Protein AF-0000000086880749 (afdb_homodimer)

Organism: NCBI:txid248903

Foldseek 3Di:
DLQQAFWFKEKDFLPDDDDPVLQVLSVVSNVVSDVPFDKDWDKDDEPQRMMITGIGTPVQDDPVVVVQVCVWCRVCRVPVVPQDPQQWTATPVGHIHRYHHHSVNRD/DLQQAQWFKEKDFLPDDDDPVLQVLSVVSNVVRPVPFDKDWDKDDEPQRMMITGIGTPVQDDPVVVVQVCVWCRVCRVPVVPQDPQQWTATPVGHIHRYHHHSVNRD

Solvent-accessible surface area (backbone atoms only — not comparable to full-atom values): 11610 Å² total; per-residue (Å²): 127,87,68,61,66,42,28,39,36,33,34,39,48,62,92,50,48,40,33,39,70,53,52,49,45,49,41,47,54,51,31,72,69,35,66,81,50,32,32,35,68,39,73,49,77,42,95,66,55,22,25,35,41,40,34,29,38,39,94,59,67,44,72,68,46,51,50,36,49,48,66,53,48,46,61,36,54,68,32,71,87,64,55,49,95,81,19,64,46,68,30,89,89,66,43,29,31,38,42,27,85,33,73,88,65,66,117,126,80,82,55,66,42,28,38,36,33,35,38,46,61,93,50,51,39,34,37,70,53,51,51,45,49,42,48,55,51,30,71,68,35,65,81,49,35,32,34,68,38,74,48,77,43,95,67,53,22,24,35,41,40,36,28,38,38,93,59,68,44,72,68,44,52,51,37,48,48,66,54,47,48,59,36,54,67,32,69,86,65,57,50,96,82,18,63,44,69,29,90,88,63,42,34,31,37,42,27,82,32,75,90,64,66,115

Structure (mmCIF, N/CA/C/O backbone):
data_AF-0000000086880749-model_v1
#
loop_
_entity.id
_entity.type
_entity.pdbx_description
1 polymer 'Uncharacterized protein'
#
loop_
_atom_site.group_PDB
_atom_site.id
_atom_site.type_symbol
_atom_site.label_atom_id
_atom_site.label_alt_id
_atom_site.label_comp_id
_atom_site.label_asym_id
_atom_site.label_entity_id
_atom_site.label_seq_id
_atom_site.pdbx_PDB_ins_code
_atom_site.Cartn_x
_atom_site.Cartn_y
_atom_site.Cartn_z
_atom_site.occupancy
_atom_site.B_iso_or_equiv
_atom_site.auth_seq_id
_atom_site.auth_comp_id
_atom_site.auth_asym_id
_atom_site.auth_atom_id
_atom_site.pdbx_PDB_model_num
ATOM 1 N N . MET A 1 1 ? -19.078 13.211 16.094 1 37.44 1 MET A N 1
ATOM 2 C CA . MET A 1 1 ? -19.031 12.469 14.844 1 37.44 1 MET A CA 1
ATOM 3 C C . MET A 1 1 ? -17.656 11.812 14.648 1 37.44 1 MET A C 1
ATOM 5 O O . MET A 1 1 ? -16.656 12.508 14.516 1 37.44 1 MET A O 1
ATOM 9 N N . ASN A 1 2 ? -17.328 10.867 15.352 1 44.84 2 ASN A N 1
ATOM 10 C CA . ASN A 1 2 ? -16.016 10.25 15.555 1 44.84 2 ASN A CA 1
ATOM 11 C C . ASN A 1 2 ? -15.344 9.93 14.219 1 44.84 2 ASN A C 1
ATOM 13 O O . ASN A 1 2 ? -15.836 9.094 13.453 1 44.84 2 ASN A O 1
ATOM 17 N N . LYS A 1 3 ? -14.906 10.93 13.43 1 64.38 3 LYS A N 1
ATOM 18 C CA . LYS A 1 3 ? -14.672 10.805 11.992 1 64.38 3 LYS A CA 1
ATOM 19 C C . LYS A 1 3 ? -13.531 9.828 11.703 1 64.38 3 LYS A C 1
ATOM 21 O O . LYS A 1 3 ? -12.375 10.109 12.016 1 64.38 3 LYS A O 1
ATOM 26 N N . GLN A 1 4 ? -13.727 8.508 11.633 1 84.88 4 GLN A N 1
ATOM 27 C CA . GLN A 1 4 ? -12.789 7.484 11.18 1 84.88 4 GLN A CA 1
ATOM 28 C C . GLN A 1 4 ? -11.844 8.031 10.117 1 84.88 4 GLN A C 1
ATOM 30 O O . GLN A 1 4 ? -12.258 8.805 9.25 1 84.88 4 GLN A O 1
ATOM 35 N N . LYS A 1 5 ? -10.672 7.785 10.422 1 94.31 5 LYS A N 1
ATOM 36 C CA . LYS A 1 5 ? -9.664 8.234 9.461 1 94.31 5 LYS A CA 1
ATOM 37 C C . LYS A 1 5 ? -9.891 7.613 8.086 1 94.31 5 LYS A C 1
ATOM 39 O O . LYS A 1 5 ? -10.125 6.406 7.977 1 94.31 5 LYS A O 1
ATOM 44 N N . ALA A 1 6 ? -9.844 8.484 7.141 1 96.81 6 ALA A N 1
ATOM 45 C CA . ALA A 1 6 ? -10.094 8.055 5.766 1 96.81 6 ALA A CA 1
ATOM 46 C C . ALA A 1 6 ? -8.828 7.504 5.121 1 96.81 6 ALA A C 1
ATOM 48 O O . ALA A 1 6 ? -8.898 6.695 4.191 1 96.81 6 ALA A O 1
ATOM 49 N N . ALA A 1 7 ? -7.68 8.008 5.582 1 97.75 7 ALA A N 1
ATOM 50 C CA . ALA A 1 7 ? -6.371 7.574 5.09 1 97.75 7 ALA A CA 1
ATOM 51 C C . ALA A 1 7 ? -5.301 7.727 6.168 1 97.75 7 ALA A C 1
ATOM 53 O O . ALA A 1 7 ? -5.426 8.57 7.059 1 97.75 7 ALA A O 1
ATOM 54 N N . VAL A 1 8 ? -4.34 6.855 6.152 1 98.06 8 VAL A N 1
ATOM 55 C CA . VAL A 1 8 ? -3.168 6.879 7.023 1 98.06 8 VAL A CA 1
ATOM 56 C C . VAL A 1 8 ? -1.896 6.816 6.18 1 98.06 8 VAL A C 1
ATOM 58 O O . VAL A 1 8 ? -1.65 5.824 5.488 1 98.06 8 VAL A O 1
ATOM 61 N N . LEU A 1 9 ? -1.113 7.883 6.227 1 98.19 9 LEU A N 1
ATOM 62 C CA . LEU A 1 9 ? -0.01 8.047 5.285 1 98.19 9 LEU A CA 1
ATOM 63 C C . LEU A 1 9 ? 1.254 8.508 6.004 1 98.19 9 LEU A C 1
ATOM 65 O O . LEU A 1 9 ? 1.188 8.977 7.145 1 98.19 9 LEU A O 1
ATOM 69 N N . CYS A 1 10 ? 2.369 8.367 5.348 1 98.06 10 CYS A N 1
ATOM 70 C CA . CYS A 1 10 ? 3.658 8.891 5.777 1 98.06 10 CYS A CA 1
ATOM 71 C C . CYS A 1 10 ? 4.445 9.445 4.594 1 98.06 10 CYS A C 1
ATOM 73 O O . CYS A 1 10 ? 4.496 8.828 3.531 1 98.06 10 CYS A O 1
ATOM 75 N N . ILE A 1 11 ? 4.98 10.594 4.812 1 96 11 ILE A N 1
ATOM 76 C CA . ILE A 1 11 ? 5.801 11.227 3.785 1 96 11 ILE A CA 1
ATOM 77 C C . ILE A 1 11 ? 7.223 10.672 3.844 1 96 11 ILE A C 1
ATOM 79 O O . ILE A 1 11 ? 7.789 10.516 4.926 1 96 11 ILE A O 1
ATOM 83 N N . VAL A 1 12 ? 7.723 10.352 2.719 1 95.06 12 VAL A N 1
ATOM 84 C CA . VAL A 1 12 ? 9.125 9.961 2.574 1 95.06 12 VAL A CA 1
ATOM 85 C C . VAL A 1 12 ? 9.719 10.625 1.331 1 95.06 12 VAL A C 1
ATOM 87 O O . VAL A 1 12 ? 8.992 11.211 0.527 1 95.06 12 VAL A O 1
ATOM 90 N N . GLU A 1 13 ? 10.992 10.555 1.193 1 91.88 13 GLU A N 1
ATOM 91 C CA . GLU A 1 13 ? 11.633 11.016 -0.031 1 91.88 13 GLU A 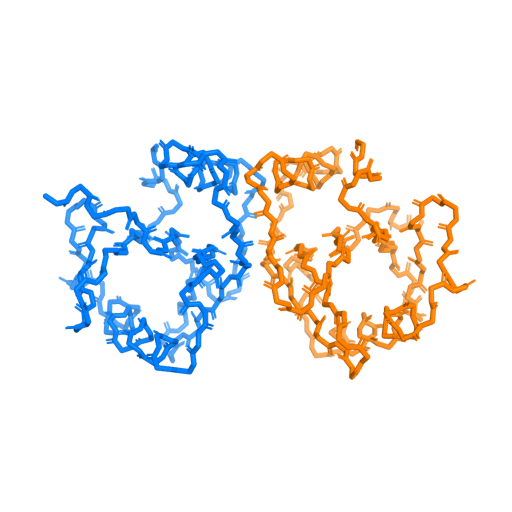CA 1
ATOM 92 C C . GLU A 1 13 ? 11.32 10.094 -1.204 1 91.88 13 GLU A C 1
ATOM 94 O O . GLU A 1 13 ? 11.094 8.898 -1.015 1 91.88 13 GLU A O 1
ATOM 99 N N . VAL A 1 14 ? 11.273 10.508 -2.416 1 86.56 14 VAL A N 1
ATOM 100 C CA . VAL A 1 14 ? 10.82 9.812 -3.613 1 86.56 14 VAL A CA 1
ATOM 101 C C . VAL A 1 14 ? 11.641 8.539 -3.816 1 86.56 14 VAL A C 1
ATOM 103 O O . VAL A 1 14 ? 11.133 7.535 -4.316 1 86.56 14 VAL A O 1
ATOM 106 N N . ASP A 1 15 ? 12.883 8.547 -3.414 1 89 15 ASP A N 1
ATOM 107 C CA . ASP A 1 15 ? 13.727 7.379 -3.635 1 89 15 ASP A CA 1
ATOM 108 C C . ASP A 1 15 ? 13.734 6.469 -2.41 1 89 15 ASP A C 1
ATOM 110 O O . ASP A 1 15 ? 14.469 5.48 -2.369 1 89 15 ASP A O 1
ATOM 114 N N . GLU A 1 16 ? 12.781 6.785 -1.521 1 93.12 16 GLU A N 1
ATOM 115 C CA . GLU A 1 16 ? 12.742 5.992 -0.294 1 93.12 16 GLU A CA 1
ATOM 116 C C . GLU A 1 16 ? 11.43 5.223 -0.169 1 93.12 16 GLU A C 1
ATOM 118 O O . GLU A 1 16 ? 10.438 5.574 -0.804 1 93.12 16 GLU A O 1
ATOM 123 N N . GLY A 1 17 ? 11.516 4.102 0.494 1 96.06 17 GLY A N 1
ATOM 124 C CA . GLY A 1 17 ? 10.352 3.346 0.95 1 96.06 17 GLY A CA 1
ATOM 125 C C . GLY A 1 17 ? 10.188 3.367 2.457 1 96.06 17 GLY A C 1
ATOM 126 O O . GLY A 1 17 ? 10.711 4.254 3.135 1 96.06 17 GLY A O 1
ATOM 127 N N . LEU A 1 18 ? 9.359 2.527 2.887 1 97.88 18 LEU A N 1
ATOM 128 C CA . LEU A 1 18 ? 9.133 2.357 4.32 1 97.88 18 LEU A CA 1
ATOM 129 C C . LEU A 1 18 ? 9.617 0.988 4.785 1 97.88 18 LEU A C 1
ATOM 131 O O . LEU A 1 18 ? 9.477 -0.003 4.062 1 97.88 18 LEU A O 1
ATOM 135 N N . LEU A 1 19 ? 10.141 0.973 5.965 1 97.44 19 LEU A N 1
ATOM 136 C CA . LEU A 1 19 ? 10.516 -0.292 6.586 1 97.44 19 LEU A CA 1
ATOM 137 C C . LEU A 1 19 ? 9.281 -1.047 7.07 1 97.44 19 LEU A C 1
ATOM 139 O O . LEU A 1 19 ? 8.242 -0.44 7.336 1 97.44 19 LEU A O 1
ATOM 143 N N . PRO A 1 20 ? 9.406 -2.381 7.195 1 97.12 20 PRO A N 1
ATOM 144 C CA . PRO A 1 20 ? 8.281 -3.15 7.738 1 97.12 20 PRO A CA 1
ATOM 145 C C . PRO A 1 20 ? 7.758 -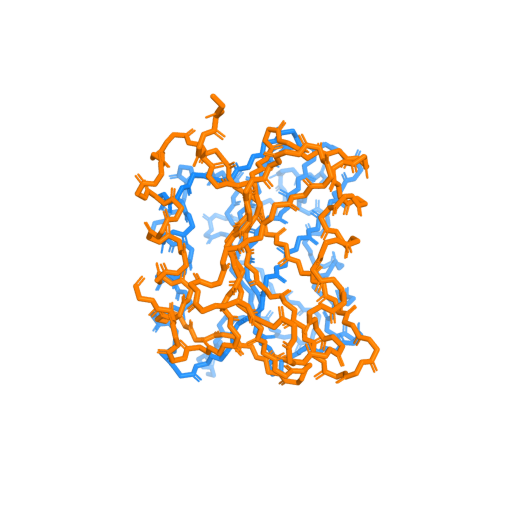2.582 9.055 1 97.12 20 PRO A C 1
ATOM 147 O O . PRO A 1 20 ? 6.543 -2.482 9.25 1 97.12 20 PRO A O 1
ATOM 150 N N . SER A 1 21 ? 8.688 -2.135 9.906 1 96.81 21 SER A N 1
ATOM 151 C CA . SER A 1 21 ? 8.266 -1.599 11.195 1 96.81 21 SER A CA 1
ATOM 152 C C . SER A 1 21 ? 7.402 -0.356 11.023 1 96.81 21 SER A C 1
ATOM 154 O O . SER A 1 21 ? 6.473 -0.128 11.797 1 96.81 21 SER A O 1
ATOM 156 N N . HIS A 1 22 ? 7.699 0.449 10.008 1 97.69 22 HIS A N 1
ATOM 157 C CA . HIS A 1 22 ? 6.902 1.638 9.734 1 97.69 22 HIS A CA 1
ATOM 158 C C . HIS A 1 22 ? 5.523 1.264 9.195 1 97.69 22 HIS A C 1
ATOM 160 O O . HIS A 1 22 ? 4.516 1.835 9.609 1 97.69 22 HIS A O 1
ATOM 166 N N . TRP A 1 23 ? 5.465 0.311 8.312 1 98 23 TRP A N 1
ATOM 167 C CA . TRP A 1 23 ? 4.199 -0.17 7.773 1 98 23 TRP A CA 1
ATOM 168 C C . TRP A 1 23 ? 3.311 -0.727 8.883 1 98 23 TRP A C 1
ATOM 170 O O . TRP A 1 23 ? 2.102 -0.483 8.898 1 98 23 TRP A O 1
ATOM 180 N N . PHE A 1 24 ? 3.898 -1.459 9.797 1 97.81 24 PHE A N 1
ATOM 181 C CA . PHE A 1 24 ? 3.15 -1.998 10.93 1 97.81 24 PHE A CA 1
ATOM 182 C C . PHE A 1 24 ? 2.514 -0.877 11.742 1 97.81 24 PHE A C 1
ATOM 184 O O . PHE A 1 24 ? 1.345 -0.966 12.125 1 97.81 24 PHE A O 1
ATOM 191 N N . LYS A 1 25 ? 3.27 0.139 11.992 1 97.25 25 LYS A N 1
ATOM 192 C CA . LYS A 1 25 ? 2.762 1.257 12.789 1 97.25 25 LYS A CA 1
ATOM 193 C C . LYS A 1 25 ? 1.594 1.941 12.078 1 97.25 25 LYS A C 1
ATOM 195 O O . LYS A 1 25 ? 0.593 2.283 12.719 1 97.25 25 LYS A O 1
ATOM 200 N N . LEU A 1 26 ? 1.719 2.18 10.734 1 97.56 26 LEU A N 1
ATOM 201 C CA . LEU A 1 26 ? 0.626 2.783 9.977 1 97.56 26 LEU A CA 1
ATOM 202 C C . LEU A 1 26 ? -0.627 1.918 10.047 1 97.56 26 LEU A C 1
ATOM 204 O O . LEU A 1 26 ? -1.724 2.426 10.289 1 97.56 26 LEU A O 1
ATOM 208 N N . MET A 1 27 ? -0.38 0.604 9.867 1 97.44 27 MET A N 1
ATOM 209 C CA . MET A 1 27 ? -1.537 -0.285 9.844 1 97.44 27 MET A CA 1
ATOM 210 C C . MET A 1 27 ? -2.16 -0.403 11.227 1 97.44 27 MET A C 1
ATOM 212 O O . MET A 1 27 ? -3.375 -0.564 11.359 1 97.44 27 MET A O 1
ATOM 216 N N . LYS A 1 28 ? -1.369 -0.31 12.273 1 97.19 28 LYS A N 1
ATOM 217 C CA . LYS A 1 28 ? -1.891 -0.324 13.633 1 97.19 28 LYS A CA 1
ATOM 218 C C . LYS A 1 28 ? -2.834 0.851 13.875 1 97.19 28 LYS A C 1
ATOM 220 O O . LYS A 1 28 ? -3.844 0.711 14.57 1 97.19 28 LYS A O 1
ATOM 225 N N . ILE A 1 29 ? -2.521 1.979 13.375 1 95.56 29 ILE A N 1
ATOM 226 C CA . ILE A 1 29 ? -3.393 3.146 13.469 1 95.56 29 ILE A CA 1
ATOM 227 C C . ILE A 1 29 ? -4.723 2.854 12.781 1 95.56 29 ILE A C 1
ATOM 229 O O . ILE A 1 29 ? -5.789 3.131 13.328 1 95.56 29 ILE A O 1
ATOM 233 N N . ALA A 1 30 ? -4.672 2.295 11.562 1 94.69 30 ALA A N 1
ATOM 234 C CA . ALA A 1 30 ? -5.875 1.907 10.828 1 94.69 30 ALA A CA 1
ATOM 235 C C . ALA A 1 30 ? -6.688 0.878 11.609 1 94.69 30 ALA A C 1
ATOM 237 O O . ALA A 1 30 ? -7.918 0.967 11.672 1 94.69 30 ALA A O 1
ATOM 238 N N . GLU A 1 31 ? -5.945 -0.056 12.172 1 95.38 31 GLU A N 1
ATOM 239 C CA . GLU A 1 31 ? -6.582 -1.119 12.945 1 95.38 31 GLU A CA 1
ATOM 240 C C . GLU A 1 31 ? -7.312 -0.557 14.164 1 95.38 31 GLU A C 1
ATOM 242 O O . GLU A 1 31 ? -8.391 -1.034 14.523 1 95.38 31 GLU A O 1
ATOM 247 N N . HIS A 1 32 ? -6.668 0.37 14.789 1 92.94 32 HIS A N 1
ATOM 248 C CA . HIS A 1 32 ? -7.258 1.005 15.961 1 92.94 32 HIS A CA 1
ATOM 249 C C . HIS A 1 32 ? -8.586 1.663 15.617 1 92.94 32 HIS A C 1
ATOM 251 O O . HIS A 1 32 ? -9.5 1.703 16.453 1 92.94 32 HIS A O 1
ATOM 257 N N . GLU A 1 33 ? -8.625 2.123 14.375 1 88.25 33 GLU A N 1
ATOM 258 C CA . GLU A 1 33 ? -9.875 2.734 13.93 1 88.25 33 GLU A CA 1
ATOM 259 C C . GLU A 1 33 ? -10.961 1.684 13.719 1 88.25 33 GLU A C 1
ATOM 261 O O . GLU A 1 33 ? -12.117 1.889 14.094 1 88.25 33 GLU A O 1
ATOM 266 N N . SER A 1 34 ? -10.617 0.679 13.125 1 91.56 34 SER A N 1
ATOM 267 C CA . SER A 1 34 ? -11.547 -0.415 12.852 1 91.56 34 SER A CA 1
ATOM 268 C C . SER A 1 34 ? -10.805 -1.666 12.391 1 91.56 34 SER A C 1
ATOM 270 O O . SER A 1 34 ? -9.984 -1.605 11.477 1 91.56 34 SER A O 1
ATOM 272 N N . THR A 1 35 ? -11.164 -2.799 12.961 1 93.25 35 THR A N 1
ATOM 273 C CA . THR A 1 35 ? -10.562 -4.062 12.555 1 93.25 35 THR A CA 1
ATOM 274 C C . THR A 1 35 ? -11.297 -4.652 11.359 1 93.25 35 THR A C 1
ATOM 276 O O . THR A 1 35 ? -10.812 -5.586 10.719 1 93.25 35 THR A O 1
ATOM 279 N N . THR A 1 36 ? -12.453 -4.051 11.023 1 94.31 36 THR A N 1
ATOM 280 C CA . THR A 1 36 ? -13.305 -4.664 10.008 1 94.31 36 THR A CA 1
ATOM 281 C C . THR A 1 36 ? -13.367 -3.801 8.758 1 94.31 36 THR A C 1
ATOM 283 O O . THR A 1 36 ? -14.023 -4.164 7.773 1 94.31 36 THR A O 1
ATOM 286 N N . THR A 1 37 ? -12.719 -2.658 8.828 1 95.88 37 THR A N 1
ATOM 287 C CA . THR A 1 37 ? -12.648 -1.789 7.66 1 95.88 37 THR A CA 1
ATOM 288 C C . THR A 1 37 ? -11.57 -2.266 6.695 1 95.88 37 THR A C 1
ATOM 290 O O . THR A 1 37 ? -10.461 -2.609 7.113 1 95.88 37 THR A O 1
ATOM 293 N N . GLN A 1 38 ? -11.969 -2.312 5.473 1 97.25 38 GLN A N 1
ATOM 294 C CA . GLN A 1 38 ? -11.016 -2.701 4.438 1 97.25 38 GLN A CA 1
ATOM 295 C C . GLN A 1 38 ? -10.203 -1.499 3.955 1 97.25 38 GLN A C 1
ATOM 297 O O . GLN A 1 38 ? -10.75 -0.404 3.793 1 97.25 38 GLN A O 1
ATOM 302 N N . TRP A 1 39 ? -8.953 -1.754 3.742 1 97.81 39 TRP A N 1
ATOM 303 C CA . TRP A 1 39 ? -8.016 -0.724 3.309 1 97.81 39 TRP A CA 1
ATOM 304 C C . TRP A 1 39 ? -7.34 -1.116 1.997 1 97.81 39 TRP A C 1
ATOM 306 O O . TRP A 1 39 ? -7.195 -2.303 1.698 1 97.81 39 TRP A O 1
ATOM 316 N N . ILE A 1 40 ? -6.969 -0.152 1.233 1 98.06 40 ILE A N 1
ATOM 317 C CA . ILE A 1 40 ? -6.191 -0.352 0.015 1 98.06 40 ILE A CA 1
ATOM 318 C C . ILE A 1 40 ? -4.938 0.519 0.053 1 98.06 40 ILE A C 1
ATOM 320 O O . ILE A 1 40 ? -4.898 1.528 0.761 1 98.06 40 ILE A O 1
ATOM 324 N N . PRO A 1 41 ? -3.895 0.038 -0.598 1 97.5 41 PRO A N 1
ATOM 325 C CA . PRO A 1 41 ? -2.676 0.85 -0.618 1 97.5 41 PRO A CA 1
ATOM 326 C C . PRO A 1 41 ? -2.855 2.166 -1.372 1 97.5 41 PRO A C 1
ATOM 328 O O . PRO A 1 41 ? -3.662 2.242 -2.301 1 97.5 41 PRO A O 1
ATOM 331 N N . TYR A 1 42 ? -2.145 3.166 -0.962 1 97.31 42 TYR A N 1
ATOM 332 C CA . TYR A 1 42 ? -2.197 4.48 -1.59 1 97.31 42 TYR A CA 1
ATOM 333 C C . TYR A 1 42 ? -0.805 5.098 -1.684 1 97.31 42 TYR A C 1
ATOM 335 O O . TYR A 1 42 ? -0.004 4.98 -0.752 1 97.31 42 TYR A O 1
ATOM 343 N N . SER A 1 43 ? -0.538 5.684 -2.766 1 97.12 43 SER A N 1
ATOM 344 C CA . SER A 1 43 ? 0.685 6.441 -3.008 1 97.12 43 SER A CA 1
ATOM 345 C C . SER A 1 43 ? 0.396 7.719 -3.791 1 97.12 43 SER A C 1
ATOM 347 O O . SER A 1 43 ? -0.411 7.711 -4.723 1 97.12 43 SER A O 1
ATOM 349 N N . LEU A 1 44 ? 1.044 8.742 -3.373 1 96.38 44 LEU A N 1
ATOM 350 C CA . LEU A 1 44 ? 0.943 10.016 -4.086 1 96.38 44 LEU A CA 1
ATOM 351 C C . LEU A 1 44 ? 2.305 10.695 -4.176 1 96.38 44 LEU A C 1
ATOM 353 O O . LEU A 1 44 ? 2.916 11.016 -3.152 1 96.38 44 LEU A O 1
ATOM 357 N N . GLU A 1 45 ? 2.742 10.859 -5.355 1 92.44 45 GLU A N 1
ATOM 358 C CA . GLU A 1 45 ? 4 11.562 -5.605 1 92.44 45 GLU A CA 1
ATOM 359 C C . GLU A 1 45 ? 3.758 13.031 -5.918 1 92.44 45 GLU A C 1
ATOM 361 O O . GLU A 1 45 ? 2.836 13.375 -6.664 1 92.44 45 GLU A O 1
ATOM 366 N N . ALA A 1 46 ? 4.555 13.781 -5.262 1 87.56 46 ALA A N 1
ATOM 367 C CA . ALA A 1 46 ? 4.52 15.211 -5.566 1 87.56 46 ALA A CA 1
ATOM 368 C C . ALA A 1 46 ? 5.758 15.641 -6.348 1 87.56 46 ALA A C 1
ATOM 370 O O . ALA A 1 46 ? 6.766 14.93 -6.363 1 87.56 46 ALA A O 1
ATOM 371 N N . GLU A 1 47 ? 5.699 16.781 -6.98 1 80.75 47 GLU A N 1
ATOM 372 C CA . GLU A 1 47 ? 6.742 17.297 -7.867 1 80.75 47 GLU A CA 1
ATOM 373 C C . GLU A 1 47 ? 7.98 17.719 -7.082 1 80.75 47 GLU A C 1
ATOM 375 O O . GLU A 1 47 ? 9.047 17.938 -7.664 1 80.75 47 GLU A O 1
ATOM 380 N N . CYS A 1 48 ? 8.023 17.75 -5.805 1 81.31 48 CYS A N 1
ATOM 381 C CA . CYS A 1 48 ? 9.133 18.234 -4.988 1 81.31 48 CYS A CA 1
ATOM 382 C C . CYS A 1 48 ? 9.914 17.078 -4.391 1 81.31 48 CYS A C 1
ATOM 384 O O . CYS A 1 48 ? 10.484 17.188 -3.301 1 81.31 48 CYS A O 1
ATOM 386 N N . ASN A 1 49 ? 9.891 15.961 -4.914 1 84.81 49 ASN A N 1
ATOM 387 C CA . ASN A 1 49 ? 10.68 14.789 -4.543 1 84.81 49 ASN A CA 1
ATOM 388 C C . ASN A 1 49 ? 10.188 14.172 -3.234 1 84.81 49 ASN A C 1
ATOM 390 O O . ASN A 1 49 ? 10.992 13.773 -2.395 1 84.81 49 ASN A O 1
ATOM 394 N N . SER A 1 50 ? 8.938 14.391 -2.883 1 91.88 50 SER A N 1
ATOM 395 C CA . SER A 1 50 ? 8.32 13.711 -1.752 1 91.88 50 SER A CA 1
ATOM 396 C C . SER A 1 50 ? 7.176 12.812 -2.207 1 91.88 50 SER A C 1
ATOM 398 O O . SER A 1 50 ? 6.535 13.086 -3.225 1 91.88 50 SER A O 1
ATOM 400 N N . VAL A 1 51 ? 7.039 11.781 -1.538 1 95.62 51 VAL A N 1
ATOM 401 C CA . VAL A 1 51 ? 5.945 10.859 -1.818 1 95.62 51 VAL A CA 1
ATOM 402 C C . VAL A 1 51 ? 5.25 10.469 -0.515 1 95.62 51 VAL A C 1
ATOM 404 O O . VAL A 1 51 ? 5.895 10.359 0.531 1 95.62 51 VAL A O 1
ATOM 407 N N . ALA A 1 52 ? 3.99 10.391 -0.596 1 97.56 52 ALA A N 1
ATOM 408 C CA . ALA A 1 52 ? 3.217 9.844 0.516 1 97.56 52 ALA A CA 1
ATOM 409 C C . ALA A 1 52 ? 2.83 8.391 0.253 1 97.56 52 ALA A C 1
ATOM 411 O O . ALA A 1 52 ? 2.295 8.07 -0.81 1 97.56 52 ALA A O 1
ATOM 412 N N . TYR A 1 53 ? 3.193 7.52 1.187 1 98.12 53 TYR A N 1
ATOM 413 C CA . TYR A 1 53 ? 2.785 6.121 1.145 1 98.12 53 TYR A CA 1
ATOM 414 C C . TYR A 1 53 ? 1.83 5.797 2.289 1 98.12 53 TYR A C 1
ATOM 416 O O . TYR A 1 53 ? 1.953 6.352 3.383 1 98.12 53 TYR A O 1
ATOM 424 N N . GLY A 1 54 ? 0.936 4.875 2.084 1 98.38 54 GLY A N 1
ATOM 425 C CA . GLY A 1 54 ? 0.098 4.359 3.156 1 98.38 54 GLY A CA 1
ATOM 426 C C . GLY A 1 54 ? -1.141 3.643 2.654 1 98.38 54 GLY A C 1
ATOM 427 O O . GLY A 1 54 ? -1.062 2.834 1.728 1 98.38 54 GLY A O 1
ATOM 428 N N . PHE A 1 55 ? -2.178 3.924 3.377 1 98.12 55 PHE A N 1
ATOM 429 C CA . PHE A 1 55 ? -3.428 3.219 3.119 1 98.12 55 PHE A CA 1
ATOM 430 C C . PHE A 1 55 ? -4.605 4.188 3.109 1 98.12 55 PHE A C 1
ATOM 432 O O . PHE A 1 55 ? -4.586 5.203 3.809 1 98.12 55 PHE A O 1
ATOM 439 N N . MET A 1 56 ? -5.566 3.879 2.318 1 97.69 56 MET A N 1
ATOM 440 C CA . MET A 1 56 ? -6.863 4.551 2.391 1 97.69 56 MET A CA 1
ATOM 441 C C . MET A 1 56 ? -7.992 3.535 2.51 1 97.69 56 MET A C 1
ATOM 443 O O . MET A 1 56 ? -7.832 2.371 2.141 1 97.69 56 MET A O 1
ATOM 447 N N . ARG A 1 57 ? -9.078 4.012 2.975 1 97.31 57 ARG A N 1
ATOM 448 C CA . ARG A 1 57 ? -10.25 3.152 3.098 1 97.31 57 ARG A CA 1
ATOM 449 C C . ARG A 1 57 ? -10.805 2.777 1.727 1 97.31 57 ARG A C 1
ATOM 451 O O . ARG A 1 57 ? -10.984 3.643 0.867 1 97.31 57 ARG A O 1
ATOM 458 N N . ASN A 1 58 ? -11.172 1.545 1.703 1 97.25 58 ASN A N 1
ATOM 459 C CA . ASN A 1 58 ? -11.688 1.028 0.441 1 97.25 58 ASN A CA 1
ATOM 460 C C . ASN A 1 58 ? -13.094 1.555 0.152 1 97.25 58 ASN A C 1
ATOM 462 O O . ASN A 1 58 ? -13.445 1.799 -1.004 1 97.25 58 ASN A O 1
ATOM 466 N N . ASP A 1 59 ? -13.938 1.668 1.185 1 95.69 59 ASP A N 1
ATOM 467 C CA . ASP A 1 59 ? -15.328 2.057 1.008 1 95.69 59 ASP A CA 1
ATOM 468 C 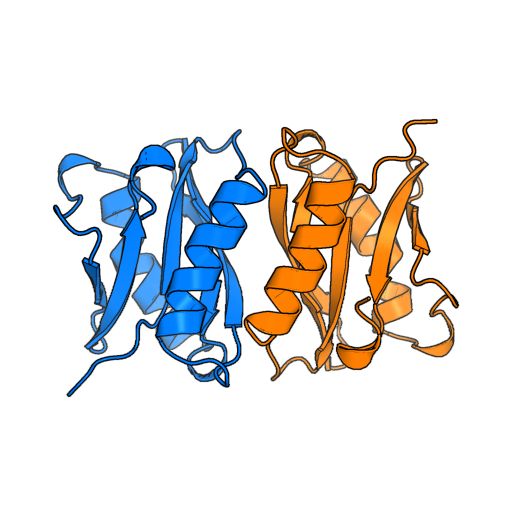C . ASP A 1 59 ? -15.445 3.5 0.523 1 95.69 59 ASP A C 1
ATOM 470 O O . ASP A 1 59 ? -16.5 3.928 0.069 1 95.69 59 ASP A O 1
ATOM 474 N N . LEU A 1 60 ? -14.352 4.227 0.583 1 95.44 60 LEU A N 1
ATOM 475 C CA . LEU A 1 60 ? -14.352 5.613 0.13 1 95.44 60 LEU A CA 1
ATOM 476 C C . LEU A 1 60 ? -13.734 5.73 -1.259 1 95.44 60 LEU A C 1
ATOM 478 O O . LEU A 1 60 ? -13.695 6.816 -1.837 1 95.44 60 LEU A O 1
ATOM 482 N N . PHE A 1 61 ? -13.312 4.664 -1.767 1 94.94 61 PHE A N 1
ATOM 483 C CA . PHE A 1 61 ? -12.562 4.672 -3.02 1 94.94 61 PHE A CA 1
ATOM 484 C C . PHE A 1 61 ? -13.477 5.02 -4.191 1 94.94 61 PHE A C 1
ATOM 486 O O . PHE A 1 61 ? -14.258 4.184 -4.641 1 94.94 61 PHE A O 1
ATOM 493 N N . ASP A 1 62 ? -13.328 6.156 -4.656 1 93.62 62 ASP A N 1
ATOM 494 C CA . ASP A 1 62 ? -13.906 6.637 -5.91 1 93.62 62 ASP A CA 1
ATOM 495 C C . ASP A 1 62 ? -13.156 7.859 -6.43 1 93.62 62 ASP A C 1
ATOM 497 O O . ASP A 1 62 ? -12.281 8.398 -5.742 1 93.62 62 ASP A O 1
ATOM 501 N N . GLU A 1 63 ? -13.359 8.227 -7.617 1 94.56 63 GLU A N 1
ATOM 502 C CA . GLU A 1 63 ? -12.625 9.312 -8.266 1 94.56 63 GLU A CA 1
ATOM 503 C C . GLU A 1 63 ? -12.734 10.609 -7.465 1 94.56 63 GLU A C 1
ATOM 505 O O . GLU A 1 63 ? -11.758 11.352 -7.348 1 94.56 63 GLU A O 1
ATOM 510 N N . HIS A 1 64 ? -13.93 10.828 -6.984 1 95.56 64 HIS A N 1
ATOM 511 C CA . HIS A 1 64 ? -14.156 12.047 -6.223 1 95.56 64 HIS A CA 1
ATOM 512 C C . HIS A 1 64 ? -13.281 12.086 -4.973 1 95.56 64 HIS A C 1
ATOM 514 O O . HIS A 1 64 ? -12.578 13.07 -4.727 1 95.56 64 HIS A O 1
ATOM 520 N N . PHE A 1 65 ? -13.297 11.062 -4.254 1 96.12 65 PHE A N 1
ATOM 521 C CA . PHE A 1 65 ? -12.492 11.023 -3.035 1 96.12 65 PHE A CA 1
ATOM 522 C C . PHE A 1 65 ? -11.008 11.078 -3.363 1 96.12 65 PHE A C 1
ATOM 524 O O . PHE A 1 65 ? -10.234 11.742 -2.67 1 96.12 65 PHE A O 1
ATOM 531 N N . LEU A 1 66 ? -10.586 10.375 -4.355 1 96.5 66 LEU A N 1
ATOM 532 C CA . LEU A 1 66 ? -9.188 10.383 -4.758 1 96.5 66 LEU A CA 1
ATOM 533 C C . LEU A 1 66 ? -8.719 11.797 -5.062 1 96.5 66 LEU A C 1
ATOM 535 O O . LEU A 1 66 ? -7.629 12.203 -4.648 1 96.5 66 LEU A O 1
ATOM 539 N N . ASN A 1 67 ? -9.5 12.508 -5.73 1 96.94 67 ASN A N 1
ATOM 540 C CA . ASN A 1 67 ? -9.172 13.898 -6.035 1 96.94 67 ASN A CA 1
ATOM 541 C C . ASN A 1 67 ? -9.148 14.758 -4.773 1 96.94 67 ASN A C 1
ATOM 543 O O . ASN A 1 67 ? -8.258 15.594 -4.605 1 96.94 67 ASN A O 1
ATOM 547 N N . ASP A 1 68 ? -10.117 14.562 -3.896 1 96.94 68 ASP A N 1
ATOM 548 C CA . ASP A 1 68 ? -10.18 15.273 -2.625 1 96.94 68 ASP A CA 1
ATOM 549 C C . ASP A 1 68 ? -8.922 15.023 -1.795 1 96.94 68 ASP A C 1
ATOM 551 O O . ASP A 1 68 ? -8.352 15.961 -1.231 1 96.94 68 ASP A O 1
ATOM 555 N N . LEU A 1 69 ? -8.578 13.805 -1.739 1 97.25 69 LEU A N 1
ATOM 556 C CA . LEU A 1 69 ? -7.395 13.398 -0.993 1 97.25 69 LEU A CA 1
ATOM 557 C C . LEU A 1 69 ? -6.137 14.016 -1.595 1 97.25 69 LEU A C 1
ATOM 559 O O . LEU A 1 69 ? -5.344 14.633 -0.883 1 97.25 69 LEU A O 1
ATOM 563 N N . LYS A 1 70 ? -5.973 13.891 -2.836 1 97.38 70 LYS A N 1
ATOM 564 C CA . LYS A 1 70 ? -4.84 14.469 -3.555 1 97.38 70 LYS A CA 1
ATOM 565 C C . LYS A 1 70 ? -4.738 15.969 -3.312 1 97.38 70 LYS A C 1
ATOM 567 O O . LYS A 1 70 ? -3.664 16.484 -2.996 1 97.38 70 LYS A O 1
ATOM 572 N N . ASN A 1 71 ? -5.816 16.625 -3.451 1 97.25 71 ASN A N 1
ATOM 573 C CA . ASN A 1 71 ? -5.855 18.078 -3.285 1 97.25 71 ASN A CA 1
ATOM 574 C C . ASN A 1 71 ? -5.52 18.484 -1.854 1 97.25 71 ASN A C 1
ATOM 576 O O . ASN A 1 71 ? -5 19.578 -1.622 1 97.25 71 ASN A O 1
ATOM 580 N N . THR A 1 72 ? -5.832 17.656 -0.942 1 96.69 72 THR A N 1
ATOM 581 C CA . THR A 1 72 ? -5.594 17.938 0.47 1 96.69 72 THR A CA 1
ATOM 582 C C . THR A 1 72 ? -4.125 17.734 0.82 1 96.69 72 THR A C 1
ATOM 584 O O . THR A 1 72 ? -3.535 18.547 1.541 1 96.69 72 THR A O 1
ATOM 587 N N . ILE A 1 73 ? -3.51 16.703 0.285 1 96.25 73 ILE A N 1
ATOM 588 C CA . ILE A 1 73 ? -2.211 16.312 0.824 1 96.25 73 ILE A CA 1
ATOM 589 C C . ILE A 1 73 ? -1.097 16.891 -0.045 1 96.25 73 ILE A C 1
ATOM 591 O O . ILE A 1 73 ? 0.015 17.141 0.435 1 96.25 73 ILE A O 1
ATOM 595 N N . THR A 1 74 ? -1.355 17.25 -1.308 1 96.69 74 THR A N 1
ATOM 596 C CA . THR A 1 74 ? -0.338 17.703 -2.246 1 96.69 74 THR A CA 1
ATOM 597 C C . THR A 1 74 ? 0.339 18.969 -1.73 1 96.69 74 THR A C 1
ATOM 599 O O . THR A 1 74 ? 1.568 19.078 -1.726 1 96.69 74 THR A O 1
ATOM 602 N N . PRO A 1 75 ? -0.448 19.984 -1.28 1 95.06 75 PRO A N 1
ATOM 603 C CA . PRO A 1 75 ? 0.218 21.188 -0.771 1 95.06 75 PRO A CA 1
ATOM 604 C C . PRO A 1 75 ? 1.202 20.875 0.355 1 95.06 75 PRO A C 1
ATOM 606 O O . PRO A 1 75 ? 2.256 21.516 0.447 1 95.06 75 PRO A O 1
ATOM 609 N N . VAL A 1 76 ? 0.869 19.922 1.223 1 94.56 76 VAL A N 1
ATOM 610 C CA . VAL A 1 76 ? 1.702 19.562 2.367 1 94.56 76 VAL A CA 1
ATOM 611 C C . VAL A 1 76 ? 2.98 18.875 1.885 1 94.56 76 VAL A C 1
ATOM 613 O O . VAL A 1 76 ? 4.059 19.109 2.43 1 94.56 76 VAL A O 1
ATOM 616 N N . LEU A 1 77 ? 2.883 18.062 0.814 1 94.69 77 LEU A N 1
ATOM 617 C CA . LEU A 1 77 ? 4.043 17.406 0.22 1 94.69 77 LEU A CA 1
ATOM 618 C C . LEU A 1 77 ? 4.996 18.422 -0.378 1 94.69 77 LEU A C 1
ATOM 620 O O . LEU A 1 77 ? 6.211 18.203 -0.417 1 94.69 77 LEU A O 1
ATOM 624 N N . MET A 1 78 ? 4.465 19.516 -0.826 1 92.94 78 MET A N 1
ATOM 625 C CA . MET A 1 78 ? 5.234 20.531 -1.546 1 92.94 78 MET A CA 1
ATOM 626 C C . MET A 1 78 ? 5.836 21.547 -0.58 1 92.94 78 MET A C 1
ATOM 628 O O . MET A 1 78 ? 6.832 22.203 -0.897 1 92.94 78 MET A O 1
ATOM 632 N N . ASP A 1 79 ? 5.148 21.719 0.581 1 92.25 79 ASP A N 1
ATOM 633 C CA . ASP A 1 79 ? 5.562 22.719 1.558 1 92.25 79 ASP A CA 1
ATOM 634 C C . ASP A 1 79 ? 5.422 22.188 2.982 1 92.25 79 ASP A C 1
ATOM 636 O O . ASP A 1 79 ? 4.332 22.219 3.557 1 92.25 79 ASP A O 1
ATOM 640 N N . TRP A 1 80 ? 6.535 21.812 3.527 1 86.81 80 TRP A N 1
ATOM 641 C CA . TRP A 1 80 ? 6.527 21.188 4.844 1 86.81 80 TRP A CA 1
ATOM 642 C C . TRP A 1 80 ? 6.016 22.156 5.906 1 86.81 80 TRP A C 1
ATOM 644 O O . TRP A 1 80 ? 5.633 21.734 7.004 1 86.81 80 TRP A O 1
ATOM 654 N N . ASN A 1 81 ? 6.027 23.453 5.656 1 91.25 81 ASN A N 1
ATOM 655 C CA . ASN A 1 81 ? 5.496 24.453 6.59 1 91.25 81 ASN A CA 1
ATOM 656 C C . ASN A 1 81 ? 3.992 24.281 6.789 1 91.25 81 ASN A C 1
ATOM 658 O O . ASN A 1 81 ? 3.422 24.828 7.734 1 91.25 81 ASN A O 1
ATOM 662 N N . LEU A 1 82 ? 3.369 23.531 5.898 1 92.31 82 LEU A N 1
ATOM 663 C CA . LEU A 1 82 ? 1.926 23.328 5.98 1 92.31 82 LEU A CA 1
ATOM 664 C C . LEU A 1 82 ? 1.596 22.078 6.789 1 92.31 82 LEU A C 1
ATOM 666 O O . LEU A 1 82 ? 0.423 21.75 6.973 1 92.31 82 LEU A O 1
ATOM 670 N N . GLU A 1 83 ? 2.662 21.406 7.27 1 91.75 83 GLU A N 1
ATOM 671 C CA . GLU A 1 83 ? 2.428 20.234 8.109 1 91.75 83 GLU A CA 1
ATOM 672 C C . GLU A 1 83 ? 1.782 20.625 9.438 1 91.75 83 GLU A C 1
ATOM 674 O O . GLU A 1 83 ? 2.166 21.609 10.047 1 91.75 83 GLU A O 1
ATOM 679 N N . THR A 1 84 ? 0.837 19.859 9.828 1 91 84 THR A N 1
ATOM 680 C CA . THR A 1 84 ? 0.2 20.094 11.117 1 91 84 THR A CA 1
ATOM 681 C C . THR A 1 84 ? 0.943 19.359 12.234 1 91 84 THR A C 1
ATOM 683 O O . THR A 1 84 ? 1.623 18.359 11.977 1 91 84 THR A O 1
ATOM 686 N N . ALA A 1 85 ? 0.763 19.75 13.438 1 85.75 85 ALA A N 1
ATOM 687 C CA . ALA A 1 85 ? 1.468 19.203 14.586 1 85.75 85 ALA A CA 1
ATOM 688 C C . ALA A 1 85 ? 1.105 17.734 14.805 1 85.75 85 ALA A C 1
ATOM 690 O O . ALA A 1 85 ? 1.954 16.922 15.195 1 85.75 85 ALA A O 1
ATOM 691 N N . ASN A 1 86 ? -0.134 17.375 14.531 1 88.44 86 ASN A N 1
ATOM 692 C CA . ASN A 1 86 ? -0.571 16.016 14.828 1 88.44 86 ASN A CA 1
ATOM 693 C C . ASN A 1 86 ? -0.725 15.188 13.555 1 88.44 86 ASN A C 1
ATOM 695 O O . ASN A 1 86 ? -1.233 14.062 13.594 1 88.44 86 ASN A O 1
ATOM 699 N N . GLY A 1 87 ? -0.389 15.781 12.406 1 92.62 87 GLY A N 1
ATOM 700 C CA . GLY A 1 87 ? -0.457 15.055 11.148 1 92.62 87 GLY A CA 1
ATOM 701 C C . GLY A 1 87 ? -1.876 14.844 10.656 1 92.62 87 GLY A C 1
ATOM 702 O O . GLY A 1 87 ? -2.123 13.984 9.805 1 92.62 87 GLY A O 1
ATOM 703 N N . SER A 1 88 ? -2.834 15.633 11.25 1 95.38 88 SER A N 1
ATOM 704 C CA . SER A 1 88 ? -4.238 15.469 10.891 1 95.38 88 SER A CA 1
ATOM 705 C C . SER A 1 88 ? -4.68 16.531 9.891 1 95.38 88 SER A C 1
ATOM 707 O O . SER A 1 88 ? -4.445 17.734 10.109 1 95.38 88 SER A O 1
ATOM 709 N N . TYR A 1 89 ? -5.355 16.109 8.844 1 96.12 89 TYR A N 1
ATOM 710 C CA . TYR A 1 89 ? -5.879 16.984 7.797 1 96.12 89 TYR A CA 1
ATOM 711 C C . TYR A 1 89 ? -7.324 16.625 7.469 1 96.12 89 TYR A C 1
ATOM 713 O O . TYR A 1 89 ? -7.723 15.461 7.566 1 96.12 89 TYR A O 1
ATOM 721 N N . THR A 1 90 ? -8.094 17.625 7.074 1 96 90 THR A N 1
ATOM 722 C CA . THR A 1 90 ? -9.484 17.406 6.691 1 96 90 THR A CA 1
ATOM 723 C C . THR A 1 90 ? -9.695 17.734 5.215 1 96 90 THR A C 1
ATOM 725 O O . THR A 1 90 ? -9.328 18.812 4.758 1 96 90 THR A O 1
ATOM 728 N N . THR A 1 91 ? -10.227 16.734 4.512 1 96.25 91 THR A N 1
ATOM 729 C CA . THR A 1 91 ? -10.523 16.969 3.104 1 96.25 91 THR A CA 1
ATOM 730 C C . THR A 1 91 ? -11.711 17.922 2.947 1 96.25 91 THR A C 1
ATOM 732 O O . THR A 1 91 ? -12.438 18.172 3.906 1 96.25 91 THR A O 1
ATOM 735 N N . LYS A 1 92 ? -11.852 18.359 1.706 1 95.06 92 LYS A N 1
ATOM 736 C CA . LYS A 1 92 ? -12.984 19.234 1.408 1 95.06 92 LYS A CA 1
ATOM 737 C C . LYS A 1 92 ? -14.312 18.547 1.724 1 95.06 92 LYS A C 1
ATOM 739 O O . LYS A 1 92 ? -15.266 19.203 2.164 1 95.06 92 LYS A O 1
ATOM 744 N N . SER A 1 93 ? -14.375 17.219 1.519 1 93.56 93 SER A N 1
ATOM 745 C CA . SER A 1 93 ? -15.594 16.453 1.746 1 93.56 93 SER A CA 1
ATOM 746 C C . SER A 1 93 ? -15.758 16.109 3.221 1 93.56 93 SER A C 1
ATOM 748 O O . SER A 1 93 ? -16.703 15.406 3.598 1 93.56 93 SER A O 1
ATOM 750 N N . GLY A 1 94 ? -14.82 16.484 4.109 1 94.75 94 GLY A N 1
ATOM 751 C CA . GLY A 1 94 ? -15 16.328 5.543 1 94.75 94 GLY A CA 1
ATOM 752 C C . GLY A 1 94 ? -14.352 15.078 6.102 1 94.75 94 GLY A C 1
ATOM 753 O O . GLY A 1 94 ? -14.523 14.75 7.277 1 94.75 94 GLY A O 1
ATOM 754 N N . HIS A 1 95 ? -13.602 14.398 5.285 1 95.44 95 HIS A N 1
ATOM 755 C CA . HIS A 1 95 ? -12.922 13.211 5.777 1 95.44 95 HIS A CA 1
ATOM 756 C C . HIS A 1 95 ? -11.594 13.57 6.441 1 95.44 95 HIS A C 1
ATOM 758 O O . HIS A 1 95 ? -10.883 14.461 5.977 1 95.44 95 HIS A O 1
ATOM 764 N N . VAL A 1 96 ? -11.281 12.812 7.449 1 96.31 96 VAL A N 1
ATOM 765 C CA . VAL A 1 96 ? -10.031 13.031 8.18 1 96.31 96 VAL A CA 1
ATOM 766 C C . VAL A 1 96 ? -8.938 12.125 7.621 1 96.31 96 VAL A C 1
ATOM 768 O O . VAL A 1 96 ? -9.156 10.93 7.434 1 96.31 96 VAL A O 1
ATOM 771 N N . VAL A 1 97 ? -7.777 12.758 7.398 1 96.75 97 VAL A N 1
ATOM 772 C CA . VAL A 1 97 ? -6.586 12.062 6.918 1 96.75 97 VAL A CA 1
ATOM 773 C C . VAL A 1 97 ? -5.441 12.266 7.906 1 96.75 97 VAL A C 1
ATOM 775 O O . VAL A 1 97 ? -5.195 13.375 8.375 1 96.75 97 VAL A O 1
ATOM 778 N N . ILE A 1 98 ? -4.777 11.18 8.227 1 97.19 98 ILE A N 1
ATOM 779 C CA . ILE A 1 98 ? -3.551 11.258 9.016 1 97.19 98 ILE A CA 1
ATOM 780 C C . ILE A 1 98 ? -2.342 11.086 8.094 1 97.19 98 ILE A C 1
ATOM 782 O O . ILE A 1 98 ? -2.275 10.133 7.316 1 97.19 98 ILE A O 1
ATOM 786 N N . MET A 1 99 ? -1.458 12.031 8.148 1 97.38 99 MET A N 1
ATOM 787 C CA . MET A 1 99 ? -0.225 11.953 7.371 1 97.38 99 MET A CA 1
ATOM 788 C C . MET A 1 99 ? 0.964 12.453 8.18 1 97.38 99 MET A C 1
ATOM 790 O O . MET A 1 99 ? 1.011 13.625 8.562 1 97.38 99 MET A O 1
ATOM 794 N N . PHE A 1 100 ? 1.873 11.594 8.383 1 96.62 100 PHE A N 1
ATOM 795 C CA . PHE A 1 100 ? 3.082 11.93 9.133 1 96.62 100 PHE A CA 1
ATOM 796 C C . PHE A 1 100 ? 4.148 12.492 8.203 1 96.62 100 PHE A C 1
ATOM 798 O O . PHE A 1 100 ? 4.383 11.961 7.117 1 96.62 100 PHE A O 1
ATOM 805 N N . GLY A 1 101 ? 4.809 13.5 8.695 1 94.38 101 GLY A N 1
ATOM 806 C CA . GLY A 1 101 ? 5.82 14.156 7.883 1 94.38 101 GLY A CA 1
ATOM 807 C C . GLY A 1 101 ? 7.133 13.398 7.836 1 94.38 101 GLY A C 1
ATOM 808 O O . GLY A 1 101 ? 8.008 13.711 7.023 1 94.38 101 GLY A O 1
ATOM 809 N N . HIS A 1 102 ? 7.262 12.461 8.688 1 93.5 102 HIS A N 1
ATOM 810 C CA . HIS A 1 102 ? 8.477 11.656 8.773 1 93.5 102 HIS A CA 1
ATOM 811 C C . HIS A 1 102 ? 8.195 10.305 9.43 1 93.5 102 HIS A C 1
ATOM 813 O O . HIS A 1 102 ? 7.289 10.195 10.266 1 93.5 102 HIS A O 1
ATOM 819 N N . VAL A 1 103 ? 9.031 9.367 9.117 1 94.75 103 VAL A N 1
ATOM 820 C CA . VAL A 1 103 ? 8.828 8.016 9.617 1 94.75 103 VAL A CA 1
ATOM 821 C C . VAL A 1 103 ? 8.977 8 11.141 1 94.75 103 VAL A C 1
ATOM 823 O O . VAL A 1 103 ? 8.328 7.207 11.828 1 94.75 103 VAL A O 1
ATOM 826 N N . ASP A 1 104 ? 9.797 8.836 11.688 1 93.25 104 ASP A N 1
ATOM 827 C CA . ASP A 1 104 ? 10.055 8.883 13.125 1 93.25 104 ASP A CA 1
ATOM 828 C C . ASP A 1 104 ? 8.836 9.414 13.875 1 93.25 104 ASP A C 1
ATOM 830 O O . ASP A 1 104 ? 8.75 9.281 15.102 1 93.25 104 ASP A O 1
ATOM 834 N N . HIS A 1 105 ? 7.871 9.984 13.164 1 93 105 HIS A N 1
ATOM 835 C CA . HIS A 1 105 ? 6.707 10.586 13.797 1 93 105 HIS A CA 1
ATOM 836 C C . HIS A 1 105 ? 5.539 9.609 13.859 1 93 105 HIS A C 1
ATOM 838 O O . HIS A 1 105 ? 4.5 9.914 14.453 1 93 105 HIS A O 1
ATOM 844 N N . ILE A 1 106 ? 5.719 8.453 13.258 1 92.56 106 ILE A N 1
ATOM 845 C CA . ILE A 1 106 ? 4.645 7.469 13.312 1 92.56 106 ILE A CA 1
ATOM 846 C C . ILE A 1 106 ? 4.559 6.875 14.719 1 92.56 106 ILE A C 1
ATOM 848 O O . ILE A 1 106 ? 5.496 6.215 15.172 1 92.56 106 ILE A O 1
ATOM 852 N N . ASN A 1 107 ? 3.527 7.098 15.477 1 80.06 107 ASN A N 1
ATOM 853 C CA . ASN A 1 107 ? 3.398 6.645 16.859 1 80.06 107 ASN A CA 1
ATOM 854 C C . ASN A 1 107 ? 2.227 5.68 17.016 1 80.06 107 ASN A C 1
ATOM 856 O O . ASN A 1 107 ? 1.23 5.777 16.312 1 80.06 107 ASN A O 1
ATOM 860 N N . MET B 1 1 ? 21.469 -16.812 -5.961 1 39.81 1 MET B N 1
ATOM 861 C CA . MET B 1 1 ? 20.328 -16.109 -6.535 1 39.81 1 MET B CA 1
ATOM 862 C C . MET B 1 1 ? 19.516 -15.406 -5.445 1 39.81 1 MET B C 1
ATOM 864 O O . MET B 1 1 ? 19.25 -15.992 -4.391 1 39.81 1 MET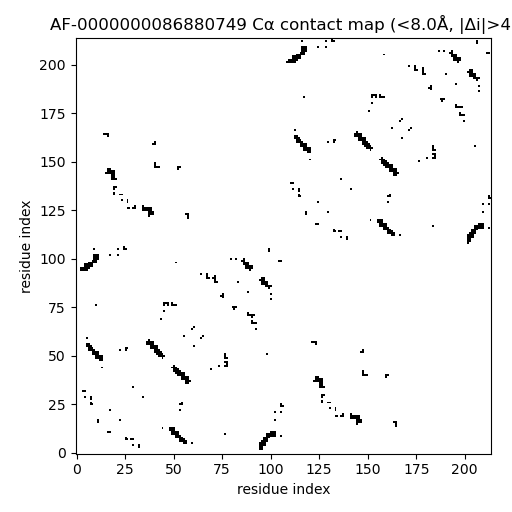 B O 1
ATOM 868 N N . ASN B 1 2 ? 19.484 -14.117 -5.34 1 47.03 2 ASN B N 1
ATOM 869 C CA . ASN B 1 2 ? 18.922 -13.383 -4.215 1 47.03 2 ASN B CA 1
ATOM 870 C C . ASN B 1 2 ? 17.469 -13.773 -3.969 1 47.03 2 ASN B C 1
ATOM 872 O O . ASN B 1 2 ? 16.609 -13.531 -4.812 1 47.03 2 ASN B O 1
ATOM 876 N N . LYS B 1 3 ? 17.281 -14.797 -3.17 1 65.88 3 LYS B N 1
ATOM 877 C CA . LYS B 1 3 ? 16.062 -15.523 -2.785 1 65.88 3 LYS B CA 1
ATOM 878 C C . LYS B 1 3 ? 15.078 -14.602 -2.074 1 65.88 3 LYS B C 1
ATOM 880 O O . LYS B 1 3 ? 14.047 -15.055 -1.582 1 65.88 3 LYS B O 1
ATOM 885 N N . GLN B 1 4 ? 15.414 -13.258 -2.01 1 85.19 4 GLN B N 1
ATOM 886 C CA . GLN B 1 4 ? 14.516 -12.352 -1.309 1 85.19 4 GLN B CA 1
ATOM 887 C C . GLN B 1 4 ? 13.305 -12 -2.174 1 85.19 4 GLN B C 1
ATOM 889 O O . GLN B 1 4 ? 13.438 -11.789 -3.381 1 85.19 4 GLN B O 1
ATOM 894 N N . LYS B 1 5 ? 12.273 -12.117 -1.611 1 94.12 5 LYS B N 1
ATOM 895 C CA . LYS B 1 5 ? 11.039 -11.805 -2.324 1 94.12 5 LYS B CA 1
ATOM 896 C C . LYS B 1 5 ? 11.023 -10.352 -2.783 1 94.12 5 LYS B C 1
ATOM 898 O O . LYS B 1 5 ? 11.352 -9.445 -2.012 1 94.12 5 LYS B O 1
ATOM 903 N N . ALA B 1 6 ? 10.68 -10.219 -4.051 1 96.81 6 ALA B N 1
ATOM 904 C CA . ALA B 1 6 ? 10.672 -8.891 -4.66 1 96.81 6 ALA B CA 1
ATOM 905 C C . ALA B 1 6 ? 9.359 -8.172 -4.395 1 96.81 6 ALA B C 1
ATOM 907 O O . ALA B 1 6 ? 9.297 -6.938 -4.402 1 96.81 6 ALA B O 1
ATOM 908 N N . ALA B 1 7 ? 8.289 -8.969 -4.219 1 97.75 7 ALA B N 1
ATOM 909 C CA . ALA B 1 7 ? 6.957 -8.445 -3.93 1 97.75 7 ALA B CA 1
ATOM 910 C C . ALA B 1 7 ? 6.137 -9.453 -3.127 1 97.75 7 ALA B C 1
ATOM 912 O O . ALA B 1 7 ? 6.367 -10.656 -3.211 1 97.75 7 ALA B O 1
ATOM 913 N N . VAL B 1 8 ? 5.293 -8.945 -2.273 1 98 8 VAL B N 1
ATOM 914 C CA . VAL B 1 8 ? 4.34 -9.719 -1.486 1 98 8 VAL B CA 1
ATOM 915 C C . VAL B 1 8 ? 2.928 -9.172 -1.706 1 98 8 VAL B C 1
ATOM 917 O O . VAL B 1 8 ? 2.633 -8.031 -1.347 1 98 8 VAL B O 1
ATOM 920 N N . LEU B 1 9 ? 2.074 -9.992 -2.311 1 98.12 9 LEU B N 1
ATOM 921 C CA . LEU B 1 9 ? 0.785 -9.508 -2.791 1 98.12 9 LEU B CA 1
ATOM 922 C C . LEU B 1 9 ? -0.333 -10.477 -2.406 1 98.12 9 LEU B C 1
ATOM 924 O O . LEU B 1 9 ? -0.071 -11.625 -2.043 1 98.12 9 LEU B O 1
ATOM 928 N N . CYS B 1 10 ? -1.538 -9.992 -2.498 1 98 10 CYS B N 1
ATOM 929 C CA . CYS B 1 10 ? -2.75 -10.789 -2.334 1 98 10 CYS B CA 1
ATOM 930 C C . CYS B 1 10 ? -3.822 -10.359 -3.33 1 98 10 CYS B C 1
ATOM 932 O O . CYS B 1 10 ? -4.035 -9.164 -3.545 1 98 10 CYS B O 1
ATOM 934 N N . ILE B 1 11 ? -4.418 -11.344 -3.922 1 96 11 ILE B N 1
ATOM 935 C CA . ILE B 1 11 ? -5.496 -11.078 -4.867 1 96 11 ILE B CA 1
ATOM 936 C C . ILE B 1 11 ? -6.809 -10.891 -4.113 1 96 11 ILE B C 1
ATOM 938 O O . ILE B 1 11 ? -7.121 -11.656 -3.197 1 96 11 ILE B O 1
ATOM 942 N N . VAL B 1 12 ? -7.492 -9.891 -4.477 1 95 12 VAL B N 1
ATOM 943 C CA . VAL B 1 12 ? -8.844 -9.664 -3.984 1 95 12 VAL B CA 1
ATOM 944 C C . VAL B 1 12 ? -9.75 -9.234 -5.141 1 95 12 VAL B C 1
ATOM 946 O O . VAL B 1 12 ? -9.273 -8.961 -6.242 1 95 12 VAL B O 1
ATOM 949 N N . GLU B 1 13 ? -11.016 -9.203 -4.895 1 92 13 GLU B N 1
ATOM 950 C CA . GLU B 1 13 ? -11.945 -8.672 -5.883 1 92 13 GLU B CA 1
ATOM 951 C C . GLU B 1 13 ? -11.805 -7.156 -6.012 1 92 13 GLU B C 1
ATOM 953 O O . GLU B 1 13 ? -11.422 -6.477 -5.051 1 92 13 GLU B O 1
ATOM 958 N N . VAL B 1 14 ? -12.062 -6.52 -7.105 1 86.94 14 VAL B N 1
ATOM 959 C CA . VAL B 1 14 ? -11.805 -5.121 -7.441 1 86.94 14 VAL B CA 1
ATOM 960 C C . VAL B 1 14 ? -12.531 -4.211 -6.453 1 86.94 14 VAL B C 1
ATOM 962 O O . VAL B 1 14 ? -12.055 -3.117 -6.141 1 86.94 14 VAL B O 1
ATOM 965 N N . ASP B 1 15 ? -13.648 -4.641 -5.938 1 89.31 15 ASP B N 1
ATOM 966 C CA . ASP B 1 15 ? -14.406 -3.789 -5.023 1 89.31 15 ASP B CA 1
ATOM 967 C C . ASP B 1 15 ? -14.062 -4.098 -3.568 1 89.31 15 ASP B C 1
ATOM 969 O O . ASP B 1 15 ? -14.656 -3.533 -2.65 1 89.31 15 ASP B O 1
ATOM 973 N N . GLU B 1 16 ? -12.969 -4.879 -3.443 1 93.31 16 GLU B N 1
ATOM 974 C CA . GLU B 1 16 ? -12.594 -5.266 -2.086 1 93.31 16 GLU B CA 1
ATOM 975 C C . GLU B 1 16 ? -11.219 -4.719 -1.714 1 93.31 16 GLU B C 1
ATOM 977 O O . GLU B 1 16 ? -10.422 -4.383 -2.592 1 93.31 16 GLU B O 1
ATOM 982 N N . GLY B 1 17 ? -11.047 -4.473 -0.444 1 96.25 17 GLY B N 1
ATOM 983 C CA . GLY B 1 17 ? -9.75 -4.195 0.158 1 96.25 17 GLY B CA 1
ATOM 984 C C . GLY B 1 17 ? -9.266 -5.312 1.061 1 96.25 17 GLY B C 1
ATOM 985 O O . GLY B 1 17 ? -9.711 -6.457 0.939 1 96.25 17 GLY B O 1
ATOM 986 N N . LEU B 1 18 ? -8.297 -4.996 1.798 1 97.88 18 LEU B N 1
ATOM 987 C CA . LEU B 1 18 ? -7.754 -5.922 2.785 1 97.88 18 LEU B CA 1
ATOM 988 C C . LEU B 1 18 ? -7.996 -5.414 4.203 1 97.88 18 LEU B C 1
ATOM 990 O O . LEU B 1 18 ? -7.93 -4.207 4.453 1 97.88 18 LEU B O 1
ATOM 994 N N . LEU B 1 19 ? -8.25 -6.324 5.066 1 97.5 19 LEU B N 1
ATOM 995 C CA . LEU B 1 19 ? -8.359 -5.984 6.48 1 97.5 19 LEU B CA 1
ATOM 996 C C . LEU B 1 19 ? -6.984 -5.723 7.086 1 97.5 19 LEU B C 1
ATOM 998 O O . LEU B 1 19 ? -5.977 -6.219 6.582 1 97.5 19 LEU B O 1
ATOM 1002 N N . PRO B 1 20 ? -6.957 -4.949 8.188 1 97.25 20 PRO B N 1
ATOM 1003 C CA . PRO B 1 20 ? -5.676 -4.73 8.859 1 97.25 20 PRO B CA 1
ATOM 1004 C C . PRO B 1 20 ? -4.934 -6.031 9.156 1 97.25 20 PRO B C 1
ATOM 1006 O O . PRO B 1 20 ? -3.723 -6.121 8.945 1 97.25 20 PRO B O 1
ATOM 1009 N N . SER B 1 21 ? -5.691 -7.051 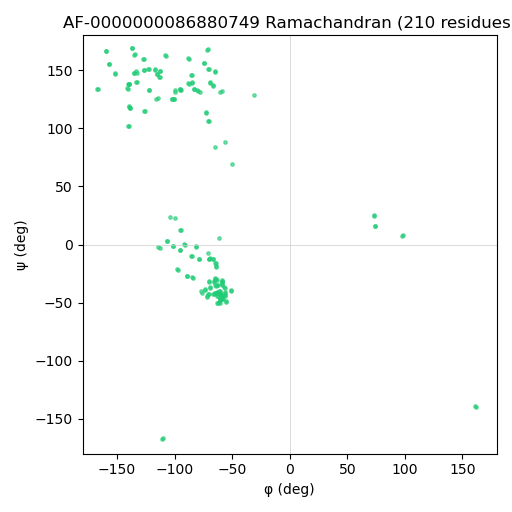9.57 1 96.94 21 SER B N 1
ATOM 1010 C CA . SER B 1 21 ? -5.059 -8.32 9.898 1 96.94 21 SER B CA 1
ATOM 1011 C C . SER B 1 21 ? -4.363 -8.93 8.688 1 96.94 21 SER B C 1
ATOM 1013 O O . SER B 1 21 ? -3.314 -9.562 8.812 1 96.94 21 SER B O 1
ATOM 1015 N N . HIS B 1 22 ? -4.945 -8.742 7.504 1 97.75 22 HIS B N 1
ATOM 1016 C CA . HIS B 1 22 ? -4.34 -9.25 6.277 1 97.75 22 HIS B CA 1
ATOM 1017 C C . HIS B 1 22 ? -3.082 -8.461 5.922 1 97.75 22 HIS B C 1
ATOM 1019 O O . HIS B 1 22 ? -2.064 -9.047 5.539 1 97.75 22 HIS B O 1
ATOM 1025 N N . TRP B 1 23 ? -3.131 -7.168 6.055 1 98.06 23 TRP B N 1
ATOM 1026 C CA . TRP B 1 23 ? -1.97 -6.324 5.801 1 98.06 23 TRP B CA 1
ATOM 1027 C C . TRP B 1 23 ? -0.816 -6.691 6.727 1 98.06 23 TRP B C 1
ATOM 1029 O O . TRP B 1 23 ? 0.339 -6.746 6.301 1 98.06 23 TRP B O 1
ATOM 1039 N N . PHE B 1 24 ? -1.122 -6.934 7.98 1 97.88 24 PHE B N 1
ATOM 1040 C CA . PHE B 1 24 ? -0.099 -7.344 8.93 1 97.88 24 PHE B CA 1
ATOM 1041 C C . PHE B 1 24 ? 0.582 -8.633 8.477 1 97.88 24 PHE B C 1
ATOM 1043 O O . PHE B 1 24 ? 1.808 -8.742 8.539 1 97.88 24 PHE B O 1
ATOM 1050 N N . LYS B 1 25 ? -0.199 -9.562 8.047 1 97.12 25 LYS B N 1
ATOM 1051 C CA . LYS B 1 25 ? 0.353 -10.844 7.605 1 97.12 25 LYS B CA 1
ATOM 1052 C C . LYS B 1 25 ? 1.274 -10.664 6.402 1 97.12 25 LYS B C 1
ATOM 1054 O O . LYS B 1 25 ? 2.348 -11.266 6.34 1 97.12 25 LYS B O 1
ATOM 1059 N N . LEU B 1 26 ? 0.846 -9.836 5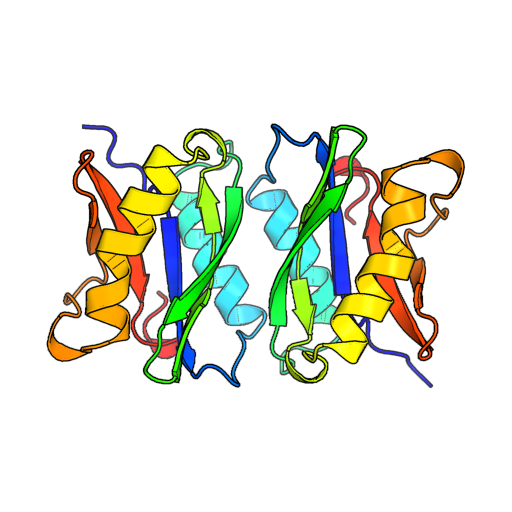.395 1 97.56 26 LEU B N 1
ATOM 1060 C CA . LEU B 1 26 ? 1.688 -9.562 4.234 1 97.56 26 LEU B CA 1
ATOM 1061 C C . LEU B 1 26 ? 3.006 -8.922 4.656 1 97.56 26 LEU B C 1
ATOM 1063 O O . LEU B 1 26 ? 4.074 -9.328 4.195 1 97.56 26 LEU B O 1
ATOM 1067 N N . MET B 1 27 ? 2.852 -7.938 5.574 1 97.38 27 MET B N 1
ATOM 1068 C CA . MET B 1 27 ? 4.059 -7.219 5.977 1 97.38 27 MET B CA 1
ATOM 1069 C C . MET B 1 27 ? 4.969 -8.117 6.809 1 97.38 27 MET B C 1
ATOM 1071 O O . MET B 1 27 ? 6.195 -7.988 6.75 1 97.38 27 MET B O 1
ATOM 1075 N N . LYS B 1 28 ? 4.422 -9.008 7.57 1 97.19 28 LYS B N 1
ATOM 1076 C CA . LYS B 1 28 ? 5.223 -9.961 8.336 1 97.19 28 LYS B CA 1
ATOM 1077 C C . LYS B 1 28 ? 6.074 -10.836 7.414 1 97.19 28 LYS B C 1
ATOM 1079 O O . LYS B 1 28 ? 7.215 -11.156 7.742 1 97.19 28 LYS B O 1
ATOM 1084 N N . ILE B 1 29 ? 5.547 -11.258 6.328 1 95.44 29 ILE B N 1
ATOM 1085 C CA . ILE B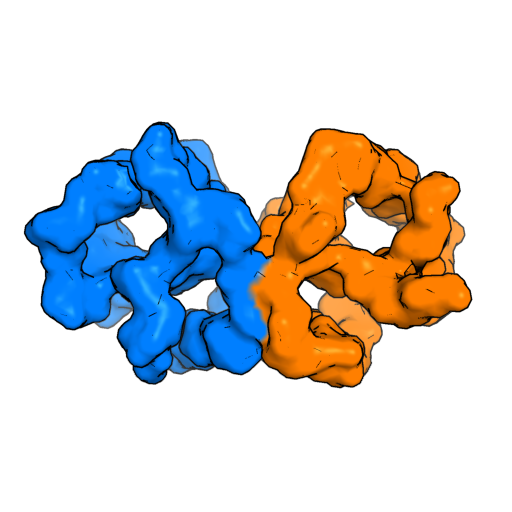 1 29 ? 6.293 -12.023 5.332 1 95.44 29 ILE B CA 1
ATOM 1086 C C . ILE B 1 29 ? 7.469 -11.195 4.824 1 95.44 29 ILE B C 1
ATOM 1088 O O . ILE B 1 29 ? 8.594 -11.688 4.734 1 95.44 29 ILE B O 1
ATOM 1092 N N . ALA B 1 30 ? 7.219 -9.922 4.484 1 94.56 30 ALA B N 1
ATOM 1093 C CA . ALA B 1 30 ? 8.266 -9.008 4.043 1 94.56 30 ALA B CA 1
ATOM 1094 C C . ALA B 1 30 ? 9.328 -8.82 5.125 1 94.56 30 ALA B C 1
ATOM 1096 O O . ALA B 1 30 ? 10.523 -8.812 4.832 1 94.56 30 ALA B O 1
ATOM 1097 N N . GLU B 1 31 ? 8.828 -8.688 6.332 1 95.06 31 GLU B N 1
ATOM 1098 C CA . GLU B 1 31 ? 9.719 -8.492 7.473 1 95.06 31 GLU B CA 1
ATOM 1099 C C . GLU B 1 31 ? 10.625 -9.695 7.676 1 95.06 31 GLU B C 1
ATOM 1101 O O . GLU B 1 31 ? 11.797 -9.547 8.031 1 95.06 31 GLU B O 1
ATOM 1106 N N . HIS B 1 32 ? 10.039 -10.836 7.52 1 92.75 32 HIS B N 1
ATOM 1107 C CA . HIS B 1 32 ? 10.805 -12.078 7.672 1 92.75 32 HIS B CA 1
ATOM 1108 C C . HIS B 1 32 ? 11.961 -12.133 6.688 1 92.75 32 HIS B C 1
ATOM 1110 O O . HIS B 1 32 ? 13.016 -12.688 6.996 1 92.75 32 HIS B O 1
ATOM 1116 N N . GLU B 1 33 ? 11.688 -11.523 5.547 1 88.31 33 GLU B N 1
ATOM 1117 C CA . GLU B 1 33 ? 12.75 -11.477 4.551 1 88.31 33 GLU B CA 1
ATOM 1118 C C . GLU B 1 33 ? 13.859 -10.516 4.969 1 88.31 33 GLU B C 1
ATOM 1120 O O . GLU B 1 33 ? 15.047 -10.828 4.828 1 88.31 33 GLU B O 1
ATOM 1125 N N . SER B 1 34 ? 13.516 -9.43 5.402 1 91.5 34 SER B N 1
ATOM 1126 C CA . SER B 1 34 ? 14.453 -8.406 5.844 1 91.5 34 SER B CA 1
ATOM 1127 C C . SER B 1 34 ? 13.75 -7.309 6.633 1 91.5 34 SER B C 1
ATOM 1129 O O . SER B 1 34 ? 12.758 -6.746 6.172 1 91.5 34 SER B O 1
ATOM 1131 N N . THR B 1 35 ? 14.32 -6.934 7.758 1 93.31 35 THR B N 1
ATOM 1132 C CA . THR B 1 35 ? 13.766 -5.855 8.562 1 93.31 35 THR B CA 1
ATOM 1133 C C . THR B 1 35 ? 14.266 -4.5 8.07 1 93.31 35 THR B C 1
ATOM 1135 O O . THR B 1 35 ? 13.727 -3.457 8.453 1 93.31 35 THR B O 1
ATOM 1138 N N . THR B 1 36 ? 15.266 -4.52 7.152 1 94.25 36 THR B N 1
ATOM 1139 C CA . THR B 1 36 ? 15.922 -3.27 6.781 1 94.25 36 THR B CA 1
ATOM 1140 C C . THR B 1 36 ? 15.641 -2.918 5.324 1 94.25 36 THR B C 1
ATOM 1142 O O . THR B 1 36 ? 16.094 -1.885 4.828 1 94.25 36 THR B O 1
ATOM 1145 N N . THR B 1 37 ? 14.914 -3.811 4.672 1 95.75 37 THR B N 1
ATOM 1146 C CA . THR B 1 37 ? 14.516 -3.533 3.297 1 95.75 37 THR B CA 1
ATOM 1147 C C . THR B 1 37 ? 13.312 -2.596 3.266 1 95.75 37 THR B C 1
ATOM 1149 O O . THR B 1 37 ? 12.352 -2.775 4.027 1 95.75 37 THR B O 1
ATOM 1152 N N . GLN B 1 38 ? 13.453 -1.613 2.439 1 97.19 38 GLN B N 1
ATOM 1153 C CA . GLN B 1 38 ? 12.352 -0.672 2.268 1 97.19 38 GLN B CA 1
ATOM 1154 C C . GLN B 1 38 ? 11.344 -1.187 1.248 1 97.19 38 GLN B C 1
ATOM 1156 O O . GLN B 1 38 ? 11.719 -1.744 0.216 1 97.19 38 GLN B O 1
ATOM 1161 N N . TRP B 1 39 ? 10.094 -0.995 1.579 1 97.75 39 TRP B N 1
ATOM 1162 C CA . TRP B 1 39 ? 8.984 -1.449 0.742 1 97.75 39 TRP B CA 1
ATOM 1163 C C . TRP B 1 39 ? 8.086 -0.282 0.345 1 97.75 39 TRP B C 1
ATOM 1165 O O . TRP B 1 39 ? 8 0.715 1.064 1 97.75 39 TRP B O 1
ATOM 1175 N N . ILE B 1 40 ? 7.453 -0.388 -0.782 1 98 40 ILE B N 1
ATOM 1176 C CA . ILE B 1 40 ? 6.457 0.575 -1.244 1 98 40 ILE B CA 1
ATOM 1177 C C . ILE B 1 40 ? 5.16 -0.149 -1.597 1 98 40 ILE B C 1
ATOM 1179 O O . ILE B 1 40 ? 5.172 -1.349 -1.887 1 98 40 ILE B O 1
ATOM 1183 N N . PRO B 1 41 ? 4.059 0.551 -1.431 1 97.44 41 PRO B N 1
ATOM 1184 C CA . PRO B 1 41 ? 2.789 -0.082 -1.787 1 97.44 41 PRO B CA 1
ATOM 1185 C C . PRO B 1 41 ? 2.68 -0.387 -3.279 1 97.44 41 PRO B C 1
ATOM 1187 O O . PRO B 1 41 ? 3.264 0.322 -4.102 1 97.44 41 PRO B O 1
ATOM 1190 N N . TYR B 1 42 ? 1.981 -1.429 -3.6 1 97.31 42 TYR B N 1
ATOM 1191 C CA . TYR B 1 42 ? 1.771 -1.835 -4.984 1 97.31 42 TYR B CA 1
ATOM 1192 C C . TYR B 1 42 ? 0.337 -2.301 -5.203 1 97.31 42 TYR B C 1
ATOM 1194 O O . TYR B 1 42 ? -0.24 -2.98 -4.352 1 97.31 42 TYR B O 1
ATOM 1202 N N . SER B 1 43 ? -0.203 -1.915 -6.277 1 97 43 SER B N 1
ATOM 1203 C CA . SER B 1 43 ? -1.521 -2.348 -6.73 1 97 43 SER B CA 1
ATOM 1204 C C . SER B 1 43 ? -1.533 -2.59 -8.234 1 97 43 SER B C 1
ATOM 1206 O O . SER B 1 43 ? -0.941 -1.823 -9 1 97 43 SER B O 1
ATOM 1208 N N . LEU B 1 44 ? -2.17 -3.645 -8.586 1 96.31 44 LEU B N 1
ATOM 1209 C CA . LEU B 1 44 ? -2.348 -3.953 -10 1 96.31 44 LEU B CA 1
ATOM 1210 C C . LEU B 1 44 ? -3.756 -4.473 -10.273 1 96.31 44 LEU B C 1
ATOM 1212 O O . LEU B 1 44 ? -4.164 -5.496 -9.719 1 96.31 44 LEU B O 1
ATOM 1216 N N . GLU B 1 45 ? -4.449 -3.752 -11.055 1 92.31 45 GLU B N 1
ATOM 1217 C CA . GLU B 1 45 ? -5.793 -4.156 -11.469 1 92.31 45 GLU B CA 1
ATOM 1218 C C . GLU B 1 45 ? -5.766 -4.879 -12.812 1 92.31 45 GLU B C 1
ATOM 1220 O O . GLU B 1 45 ? -5.055 -4.465 -13.727 1 92.31 45 GLU B O 1
ATOM 1225 N N . ALA B 1 46 ? -6.469 -5.93 -12.789 1 87.44 46 ALA B N 1
ATOM 1226 C CA . ALA B 1 46 ? -6.629 -6.652 -14.047 1 87.44 46 ALA B CA 1
ATOM 1227 C C . ALA B 1 46 ? -8.047 -6.492 -14.594 1 87.44 46 ALA B C 1
ATOM 1229 O O . ALA B 1 46 ? -8.961 -6.125 -13.859 1 87.44 46 ALA B O 1
ATOM 1230 N N . GLU B 1 47 ? -8.234 -6.785 -15.844 1 81.19 47 GLU B N 1
ATOM 1231 C CA . GLU B 1 47 ? -9.484 -6.574 -16.562 1 81.19 47 GLU B CA 1
ATOM 1232 C C . GLU B 1 47 ? -10.562 -7.539 -16.094 1 81.19 47 GLU B C 1
ATOM 1234 O O . GLU B 1 47 ? -11.75 -7.316 -16.344 1 81.19 47 GLU B O 1
ATOM 1239 N N . CYS B 1 48 ? -10.328 -8.539 -15.367 1 81.12 48 CYS B N 1
ATOM 1240 C CA . CYS B 1 48 ? -11.281 -9.57 -14.961 1 81.12 48 CYS B CA 1
ATOM 1241 C C . CYS B 1 48 ? -11.789 -9.305 -13.547 1 81.12 48 CYS B C 1
ATOM 1243 O O . CYS B 1 48 ? -12.125 -10.242 -12.82 1 81.12 48 CYS B O 1
ATOM 1245 N N . ASN B 1 49 ? -11.758 -8.164 -13.055 1 84.75 49 ASN B N 1
ATOM 1246 C CA . ASN B 1 49 ? -12.328 -7.734 -11.781 1 84.75 49 ASN B CA 1
ATOM 1247 C C . ASN B 1 49 ? -11.516 -8.258 -10.602 1 84.75 49 ASN B C 1
ATOM 1249 O O . ASN B 1 49 ? -12.086 -8.703 -9.602 1 84.75 49 ASN B O 1
ATOM 1253 N N . SER B 1 50 ? -10.25 -8.539 -10.805 1 91.88 50 SER B N 1
ATOM 1254 C CA . SER B 1 50 ? -9.344 -8.867 -9.711 1 91.88 50 SER B CA 1
ATOM 1255 C C . SER B 1 50 ? -8.242 -7.816 -9.57 1 91.88 50 SER B C 1
ATOM 1257 O O . SER B 1 50 ? -7.863 -7.18 -10.555 1 91.88 50 SER B O 1
ATOM 1259 N N . VAL B 1 51 ? -7.875 -7.629 -8.406 1 95.44 51 VAL B N 1
ATOM 1260 C CA . VAL B 1 51 ? -6.789 -6.695 -8.125 1 95.44 51 VAL B CA 1
ATOM 1261 C C . VAL B 1 51 ? -5.797 -7.336 -7.152 1 95.44 51 VAL B C 1
ATOM 1263 O O . VAL B 1 51 ? -6.191 -8.102 -6.27 1 95.44 51 VAL B O 1
ATOM 1266 N N . ALA B 1 52 ? -4.582 -7.094 -7.414 1 97.5 52 ALA B N 1
ATOM 1267 C CA . ALA B 1 52 ? -3.541 -7.477 -6.465 1 97.5 52 ALA B CA 1
ATOM 1268 C C . ALA B 1 52 ? -3.086 -6.281 -5.633 1 97.5 52 ALA B C 1
ATOM 1270 O O . ALA B 1 52 ? -2.766 -5.223 -6.18 1 97.5 52 ALA B O 1
ATOM 1271 N N . TYR B 1 53 ? -3.156 -6.434 -4.32 1 98.06 53 TYR B N 1
ATOM 1272 C CA . TYR B 1 53 ? -2.635 -5.434 -3.396 1 98.06 53 TYR B CA 1
ATOM 1273 C C . TYR B 1 53 ? -1.435 -5.977 -2.629 1 98.06 53 TYR B C 1
ATOM 1275 O O . TYR B 1 53 ? -1.372 -7.168 -2.324 1 98.06 53 TYR B O 1
ATOM 1283 N N . GLY B 1 54 ? -0.517 -5.121 -2.26 1 98.38 54 GLY B N 1
ATOM 1284 C CA . GLY B 1 54 ? 0.572 -5.488 -1.369 1 98.38 54 GLY B CA 1
ATOM 1285 C C . GLY B 1 54 ? 1.742 -4.527 -1.425 1 98.38 54 GLY B C 1
ATOM 1286 O O . GLY B 1 54 ? 1.552 -3.309 -1.396 1 98.38 54 GLY B O 1
ATOM 1287 N N . PHE B 1 55 ? 2.867 -5.145 -1.399 1 98.12 55 PHE B N 1
ATOM 1288 C CA . PHE B 1 55 ? 4.094 -4.363 -1.31 1 98.12 55 PHE B CA 1
ATOM 1289 C C . PHE B 1 55 ? 5.141 -4.883 -2.289 1 98.12 55 PHE B C 1
ATOM 1291 O O . PHE B 1 55 ? 5.172 -6.078 -2.596 1 98.12 55 PHE B O 1
ATOM 1298 N N . MET B 1 56 ? 5.938 -4 -2.781 1 97.75 56 MET B N 1
ATOM 1299 C CA . MET B 1 56 ? 7.145 -4.371 -3.516 1 97.75 56 MET B CA 1
ATOM 1300 C C . MET B 1 56 ? 8.367 -3.674 -2.936 1 97.75 56 MET B C 1
ATOM 1302 O O . MET B 1 56 ? 8.25 -2.641 -2.275 1 97.75 56 MET B O 1
ATOM 1306 N N . ARG B 1 57 ? 9.484 -4.227 -3.227 1 97.38 57 ARG B N 1
ATOM 1307 C CA . ARG B 1 57 ? 10.734 -3.633 -2.766 1 97.38 57 ARG B CA 1
ATOM 1308 C C . ARG B 1 57 ? 11.008 -2.312 -3.479 1 97.38 57 ARG B C 1
ATOM 1310 O O . ARG B 1 57 ? 10.914 -2.232 -4.703 1 97.38 57 ARG B O 1
ATOM 1317 N N . ASN B 1 58 ? 11.477 -1.44 -2.654 1 97.19 58 ASN B N 1
ATOM 1318 C CA . ASN B 1 58 ? 11.766 -0.112 -3.186 1 97.19 58 ASN B CA 1
ATOM 1319 C C . ASN B 1 58 ? 13.016 -0.117 -4.062 1 97.19 58 ASN B C 1
ATOM 1321 O O . ASN B 1 58 ? 13.086 0.61 -5.055 1 97.19 58 ASN B O 1
ATOM 1325 N N . ASP B 1 59 ? 14.047 -0.868 -3.68 1 95.62 59 ASP B N 1
ATOM 1326 C CA . ASP B 1 59 ? 15.328 -0.865 -4.379 1 95.62 59 ASP B CA 1
ATOM 1327 C C . ASP B 1 59 ? 15.188 -1.452 -5.781 1 95.62 59 ASP B C 1
ATOM 1329 O O . ASP B 1 59 ? 16.078 -1.297 -6.617 1 95.62 59 ASP B O 1
ATOM 1333 N N . LEU B 1 60 ? 14.07 -2.082 -6.047 1 95.44 60 LEU B N 1
ATOM 1334 C CA . LEU B 1 60 ? 13.836 -2.666 -7.363 1 95.44 60 LEU B CA 1
ATOM 1335 C C . LEU B 1 60 ? 12.914 -1.775 -8.195 1 95.44 60 LEU B C 1
ATOM 1337 O O . LEU B 1 60 ? 12.648 -2.07 -9.359 1 95.44 60 LEU B O 1
ATOM 1341 N N . PHE B 1 61 ? 12.5 -0.727 -7.625 1 94.94 61 PHE B N 1
ATOM 1342 C CA . PHE B 1 61 ? 11.5 0.123 -8.258 1 94.94 61 PHE B CA 1
ATOM 1343 C C . PHE B 1 61 ? 12.094 0.852 -9.461 1 94.94 61 PHE B C 1
ATOM 1345 O O . PHE B 1 61 ? 12.852 1.814 -9.297 1 94.94 61 PHE B O 1
ATOM 1352 N N . ASP B 1 62 ? 11.742 0.442 -10.57 1 93.5 62 ASP B N 1
ATOM 1353 C CA . ASP B 1 62 ? 11.977 1.112 -11.852 1 93.5 62 ASP B CA 1
ATOM 1354 C C . ASP B 1 62 ? 11.016 0.612 -12.922 1 93.5 62 ASP B C 1
ATOM 1356 O O . ASP B 1 62 ? 10.266 -0.338 -12.688 1 93.5 62 ASP B O 1
ATOM 1360 N N . GLU B 1 63 ? 10.922 1.256 -13.992 1 94.44 63 GLU B N 1
ATOM 1361 C CA . GLU B 1 63 ? 9.969 0.945 -15.047 1 94.44 63 GLU B CA 1
ATOM 1362 C C . GLU B 1 63 ? 10.125 -0.497 -15.523 1 94.44 63 GLU B C 1
ATOM 1364 O O . GLU B 1 63 ? 9.125 -1.174 -15.797 1 94.44 63 GLU B O 1
ATOM 1369 N N . HIS B 1 64 ? 11.367 -0.882 -15.648 1 95.44 64 HIS B N 1
ATOM 1370 C CA . HIS B 1 64 ? 11.633 -2.236 -16.109 1 95.44 64 HIS B CA 1
ATOM 1371 C C . HIS B 1 64 ? 11.055 -3.275 -15.164 1 95.44 64 HIS B C 1
ATOM 1373 O O . HIS B 1 64 ? 10.336 -4.18 -15.586 1 95.44 64 HIS B O 1
ATOM 1379 N N . PHE B 1 65 ? 11.336 -3.127 -13.945 1 96.25 65 PHE B N 1
ATOM 1380 C CA . PHE B 1 65 ? 10.828 -4.09 -12.977 1 96.25 65 PHE B CA 1
ATOM 1381 C C . PHE B 1 65 ? 9.305 -4.031 -12.898 1 96.25 65 PHE B C 1
ATOM 1383 O O . PHE B 1 65 ? 8.648 -5.062 -12.781 1 96.25 65 PHE B O 1
ATOM 1390 N N . LEU B 1 66 ? 8.742 -2.859 -12.906 1 96.5 66 LEU B N 1
ATOM 1391 C CA . LEU B 1 66 ? 7.293 -2.707 -12.867 1 96.5 66 LEU B CA 1
ATOM 1392 C C . LEU B 1 66 ? 6.637 -3.473 -14.016 1 96.5 66 LEU B C 1
ATOM 1394 O O . LEU B 1 66 ? 5.633 -4.16 -13.812 1 96.5 66 LEU B O 1
ATOM 1398 N N . ASN B 1 67 ? 7.164 -3.373 -15.141 1 96.94 67 ASN B N 1
ATOM 1399 C CA . ASN B 1 67 ? 6.656 -4.105 -16.297 1 96.94 67 ASN B CA 1
ATOM 1400 C C . ASN B 1 67 ? 6.824 -5.613 -16.125 1 96.94 67 ASN B C 1
ATOM 1402 O O . ASN B 1 67 ? 5.918 -6.383 -16.453 1 96.94 67 ASN B O 1
ATOM 1406 N N . ASP B 1 68 ? 7.988 -6.023 -15.625 1 97 68 ASP B N 1
ATOM 1407 C CA . ASP B 1 68 ? 8.258 -7.43 -15.352 1 97 68 ASP B CA 1
ATOM 1408 C C . ASP B 1 68 ? 7.246 -8.008 -14.375 1 97 68 ASP B C 1
ATOM 1410 O O . ASP B 1 68 ? 6.723 -9.102 -14.586 1 97 68 ASP B O 1
ATOM 1414 N N . LEU B 1 69 ? 7.043 -7.277 -13.359 1 97.31 69 LEU B N 1
ATOM 1415 C CA . LEU B 1 69 ? 6.09 -7.676 -12.328 1 97.31 69 LEU B CA 1
ATOM 1416 C C . LEU B 1 69 ? 4.676 -7.766 -12.898 1 97.31 69 LEU B C 1
ATOM 1418 O O . LEU B 1 69 ? 3.998 -8.781 -12.727 1 97.31 69 LEU B O 1
ATOM 1422 N N . LYS B 1 70 ? 4.258 -6.785 -13.562 1 97.31 70 LYS B N 1
ATOM 1423 C CA . LYS B 1 70 ? 2.943 -6.746 -14.203 1 97.31 70 LYS B CA 1
ATOM 1424 C C . LYS B 1 70 ? 2.754 -7.934 -15.141 1 97.31 70 LYS B C 1
ATOM 1426 O O . LYS B 1 70 ? 1.729 -8.617 -15.086 1 97.31 70 LYS B O 1
ATOM 1431 N N . ASN B 1 71 ? 3.709 -8.148 -15.961 1 97.19 71 ASN B N 1
ATOM 1432 C CA . ASN B 1 71 ? 3.639 -9.234 -16.938 1 97.19 71 ASN B CA 1
ATOM 1433 C C . ASN B 1 71 ? 3.58 -10.594 -16.266 1 97.19 71 ASN B C 1
ATOM 1435 O O . ASN B 1 71 ? 3.016 -11.547 -16.812 1 97.19 71 ASN B O 1
ATOM 1439 N N . THR B 1 72 ? 4.176 -10.688 -15.133 1 96.56 72 THR B N 1
ATOM 1440 C CA . THR B 1 72 ? 4.223 -11.945 -14.391 1 96.56 72 THR B CA 1
ATOM 1441 C C . THR B 1 72 ? 2.887 -12.219 -13.711 1 96.56 72 THR B C 1
ATOM 1443 O O . THR B 1 72 ? 2.393 -13.352 -13.727 1 96.56 72 THR B O 1
ATOM 1446 N N . ILE B 1 73 ? 2.287 -11.211 -13.148 1 96.06 73 ILE B N 1
ATOM 1447 C CA . ILE B 1 73 ? 1.177 -11.477 -12.242 1 96.06 73 ILE B CA 1
ATOM 1448 C C . ILE B 1 73 ? -0.147 -11.328 -12.984 1 96.06 73 ILE B C 1
ATOM 1450 O O . ILE B 1 73 ? -1.147 -11.953 -12.617 1 96.06 73 ILE B O 1
ATOM 1454 N N . THR B 1 74 ? -0.212 -10.594 -14.109 1 96.44 74 THR B N 1
ATOM 1455 C CA . THR B 1 74 ? -1.446 -10.305 -14.828 1 96.44 74 THR B CA 1
ATOM 1456 C C . THR B 1 74 ? -2.117 -11.594 -15.297 1 96.44 74 THR B C 1
ATOM 1458 O O . THR B 1 74 ? -3.32 -11.773 -15.102 1 96.44 74 THR B O 1
ATOM 1461 N N . PRO B 1 75 ? -1.343 -12.523 -15.914 1 95 75 PRO B N 1
ATOM 1462 C CA . PRO B 1 75 ? -2.002 -13.766 -16.344 1 95 75 PRO B CA 1
ATOM 1463 C C . PRO B 1 75 ? -2.691 -14.492 -15.188 1 95 75 PRO B C 1
ATOM 1465 O O . PRO B 1 75 ? -3.76 -15.078 -15.375 1 95 75 PRO B O 1
ATOM 1468 N N . VAL B 1 76 ? -2.086 -14.453 -14.008 1 94.38 76 VAL B N 1
ATOM 1469 C CA . VAL B 1 76 ? -2.621 -15.148 -12.836 1 94.38 76 VAL B CA 1
ATOM 1470 C C . VAL B 1 76 ? -3.902 -14.461 -12.375 1 94.38 76 VAL B C 1
ATOM 1472 O O . VAL B 1 76 ? -4.863 -15.125 -11.977 1 94.38 76 VAL B O 1
ATOM 1475 N N . LEU B 1 77 ? -3.973 -13.109 -12.453 1 94.5 77 LEU B N 1
ATOM 1476 C CA . LEU B 1 77 ? -5.164 -12.352 -12.094 1 94.5 77 LEU B CA 1
ATOM 1477 C C . LEU B 1 77 ? -6.32 -12.672 -13.039 1 94.5 77 LEU B C 1
ATOM 1479 O O . LEU B 1 77 ? -7.484 -12.609 -12.641 1 94.5 77 LEU B O 1
ATOM 1483 N N . MET B 1 78 ? -5.988 -13.031 -14.25 1 93 78 MET B N 1
ATOM 1484 C CA . MET B 1 78 ? -6.988 -13.25 -15.289 1 93 78 MET B CA 1
ATOM 1485 C C . MET B 1 78 ? -7.465 -14.695 -15.297 1 93 78 MET B C 1
ATOM 1487 O O . MET B 1 78 ? -8.562 -14.992 -15.766 1 93 78 MET B O 1
ATOM 1491 N N . ASP B 1 79 ? -6.57 -15.602 -14.82 1 91.94 79 ASP B N 1
ATOM 1492 C CA . ASP B 1 79 ? -6.859 -17.031 -14.852 1 91.94 79 ASP B CA 1
ATOM 1493 C C . ASP B 1 79 ? -6.363 -17.719 -13.578 1 91.94 79 ASP B C 1
ATOM 1495 O O . ASP B 1 79 ? -5.184 -18.062 -13.469 1 91.94 79 ASP B O 1
ATOM 1499 N N . TRP B 1 80 ? -7.281 -17.984 -12.703 1 86.56 80 TRP B N 1
ATOM 1500 C CA . TRP B 1 80 ? -6.93 -18.531 -11.398 1 86.56 80 TRP B CA 1
ATOM 1501 C C . TRP B 1 80 ? -6.297 -19.922 -11.547 1 86.56 80 TRP B C 1
ATOM 1503 O O . TRP B 1 80 ? -5.652 -20.422 -10.625 1 86.56 80 TRP B O 1
ATOM 1513 N N . ASN B 1 81 ? -6.492 -20.594 -12.688 1 91.19 81 ASN B N 1
ATOM 1514 C CA . ASN B 1 81 ? -5.875 -21.891 -12.938 1 91.19 81 ASN B CA 1
ATOM 1515 C C . ASN B 1 81 ? -4.355 -21.797 -13.008 1 91.19 81 ASN B C 1
ATOM 1517 O O . ASN B 1 81 ? -3.652 -22.797 -12.945 1 91.19 81 ASN B O 1
ATOM 1521 N N . LEU B 1 82 ? -3.873 -20.562 -13.164 1 92.19 82 LEU B N 1
ATOM 1522 C CA . LEU B 1 82 ? -2.434 -20.344 -13.281 1 92.19 82 LEU B CA 1
ATOM 1523 C C . LEU B 1 82 ? -1.814 -20.094 -11.906 1 92.19 82 LEU B C 1
ATOM 1525 O O . LEU B 1 82 ? -0.602 -19.891 -11.797 1 92.19 82 LEU B O 1
ATOM 1529 N N . GLU B 1 83 ? -2.678 -20.109 -10.852 1 91.5 83 GLU B N 1
ATOM 1530 C CA . GLU B 1 83 ? -2.15 -19.938 -9.5 1 91.5 83 GLU B CA 1
ATOM 1531 C C . GLU B 1 83 ? -1.274 -21.125 -9.094 1 91.5 83 GLU B C 1
ATOM 1533 O O . GLU B 1 83 ? -1.618 -22.266 -9.352 1 91.5 83 GLU B O 1
ATOM 1538 N N . THR B 1 84 ? -0.175 -20.797 -8.492 1 90.62 84 THR B N 1
ATOM 1539 C CA . THR B 1 84 ? 0.699 -21.844 -7.98 1 90.62 84 THR B CA 1
ATOM 1540 C C . THR B 1 84 ? 0.288 -22.25 -6.57 1 90.62 84 THR B C 1
ATOM 1542 O O . THR B 1 84 ? -0.336 -21.484 -5.848 1 90.62 84 THR B O 1
ATOM 1545 N N . ALA B 1 85 ? 0.682 -23.406 -6.129 1 85.12 85 ALA B N 1
ATOM 1546 C CA . ALA B 1 85 ? 0.301 -23.969 -4.836 1 85.12 85 ALA B CA 1
ATOM 1547 C C . ALA B 1 85 ? 0.832 -23.109 -3.689 1 85.12 85 ALA B C 1
ATOM 1549 O O . ALA B 1 85 ? 0.163 -22.953 -2.666 1 85.12 85 ALA B O 1
ATOM 1550 N N . ASN B 1 86 ? 2.002 -22.547 -3.855 1 88.19 86 ASN B N 1
ATOM 1551 C CA . ASN B 1 86 ? 2.613 -21.812 -2.754 1 88.19 86 ASN B CA 1
ATOM 1552 C C . ASN B 1 86 ? 2.564 -20.297 -2.988 1 88.19 86 ASN B C 1
ATOM 1554 O O . ASN B 1 86 ? 3.162 -19.531 -2.234 1 88.19 86 ASN B O 1
ATOM 1558 N N . GLY B 1 87 ? 1.946 -19.875 -4.086 1 92.31 87 GLY B N 1
ATOM 1559 C CA . GLY B 1 87 ? 1.811 -18.469 -4.371 1 92.31 87 GLY B CA 1
ATOM 1560 C C . GLY B 1 87 ? 3.105 -17.828 -4.836 1 92.31 87 GLY B C 1
ATOM 1561 O O . GLY B 1 87 ? 3.242 -16.594 -4.809 1 92.31 87 GLY B O 1
ATOM 1562 N N . SER B 1 88 ? 4.09 -18.688 -5.234 1 95.06 88 SER B N 1
ATOM 1563 C CA . SER B 1 88 ? 5.395 -18.172 -5.641 1 95.06 88 SER B CA 1
ATOM 1564 C C . SER B 1 88 ? 5.512 -18.109 -7.16 1 95.06 88 SER B C 1
ATOM 1566 O O . SER B 1 88 ? 5.223 -19.078 -7.852 1 95.06 88 SER B O 1
ATOM 1568 N N . TYR B 1 89 ? 5.961 -16.969 -7.656 1 96 89 TYR B N 1
ATOM 1569 C CA . TYR B 1 89 ? 6.16 -16.734 -9.086 1 96 89 TYR B CA 1
ATOM 1570 C C . TYR B 1 89 ? 7.527 -16.109 -9.344 1 96 89 TYR B C 1
ATOM 1572 O O . TYR B 1 89 ? 8.039 -15.352 -8.516 1 96 89 TYR B O 1
ATOM 1580 N N . THR B 1 90 ? 8.117 -16.422 -10.484 1 95.88 90 THR B N 1
ATOM 1581 C CA . THR B 1 90 ? 9.406 -15.852 -10.859 1 95.88 90 THR B CA 1
ATOM 1582 C C . THR B 1 90 ? 9.258 -14.953 -12.094 1 95.88 90 THR B C 1
ATOM 1584 O O . THR B 1 90 ? 8.695 -15.375 -13.109 1 95.88 90 THR B O 1
ATOM 1587 N N . THR B 1 91 ? 9.727 -13.742 -11.93 1 96.19 91 THR B N 1
ATOM 1588 C CA . THR B 1 91 ? 9.688 -12.82 -13.062 1 96.19 91 THR B CA 1
ATOM 1589 C C . THR B 1 91 ? 10.711 -13.219 -14.125 1 96.19 91 THR B C 1
ATOM 1591 O O . THR B 1 91 ? 11.609 -14.016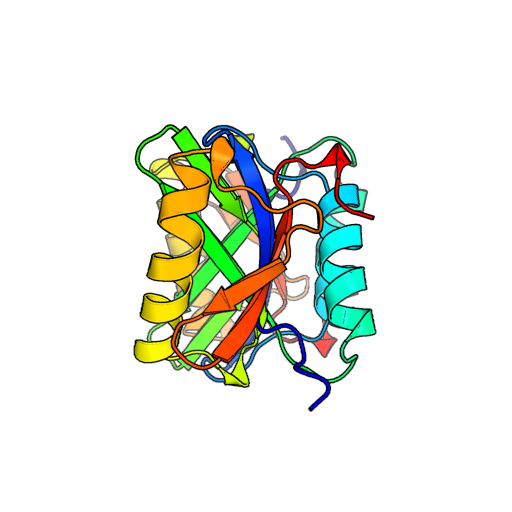 -13.852 1 96.19 91 THR B O 1
ATOM 1594 N N . LYS B 1 92 ? 10.547 -12.586 -15.281 1 94.94 92 LYS B N 1
ATOM 1595 C CA . LYS B 1 92 ? 11.5 -12.828 -16.359 1 94.94 92 LYS B CA 1
ATOM 1596 C C . LYS B 1 92 ? 12.922 -12.469 -15.93 1 94.94 92 LYS B C 1
ATOM 1598 O O . LYS B 1 92 ? 13.883 -13.125 -16.328 1 94.94 92 LYS B O 1
ATOM 1603 N N . SER B 1 93 ? 13.055 -11.422 -15.094 1 93.5 93 SER B N 1
ATOM 1604 C CA . SER B 1 93 ? 14.359 -10.953 -14.641 1 93.5 93 SER B CA 1
ATOM 1605 C C . SER B 1 93 ? 14.875 -11.797 -13.477 1 93.5 93 SER B C 1
ATOM 1607 O O . SER B 1 93 ? 15.938 -11.508 -12.922 1 93.5 93 SER B O 1
ATOM 1609 N N . GLY B 1 94 ? 14.117 -12.789 -12.977 1 94.75 94 GLY B N 1
ATOM 1610 C CA . GLY B 1 94 ? 14.617 -13.734 -11.984 1 94.75 94 GLY B CA 1
ATOM 1611 C C . GLY B 1 94 ? 14.219 -13.375 -10.57 1 94.75 94 GLY B C 1
ATOM 1612 O O . GLY B 1 94 ? 14.672 -14.008 -9.617 1 94.75 94 GLY B O 1
ATOM 1613 N N . HIS B 1 95 ? 13.383 -12.406 -10.422 1 95.44 95 HIS B N 1
ATOM 1614 C CA . HIS B 1 95 ? 12.938 -12.047 -9.078 1 95.44 95 HIS B CA 1
ATOM 1615 C C . HIS B 1 95 ? 11.758 -12.906 -8.641 1 95.44 95 HIS B C 1
ATOM 1617 O O . HIS B 1 95 ? 10.883 -13.227 -9.453 1 95.44 95 HIS B O 1
ATOM 1623 N N . VAL B 1 96 ? 11.742 -13.18 -7.359 1 96.19 96 VAL B N 1
ATOM 1624 C CA . VAL B 1 96 ? 10.672 -13.992 -6.793 1 96.19 96 VAL B CA 1
ATOM 1625 C C . VAL B 1 96 ? 9.578 -13.086 -6.238 1 96.19 96 VAL B C 1
ATOM 1627 O O . VAL B 1 96 ? 9.859 -12.125 -5.512 1 96.19 96 VAL B O 1
ATOM 1630 N N . VAL B 1 97 ? 8.336 -13.453 -6.602 1 96.69 97 VAL B N 1
ATOM 1631 C CA . VAL B 1 97 ? 7.137 -12.75 -6.141 1 96.69 97 VAL B CA 1
ATOM 1632 C C . VAL B 1 97 ? 6.215 -13.727 -5.414 1 96.69 97 VAL B C 1
ATOM 1634 O O . VAL B 1 97 ? 5.973 -14.836 -5.898 1 96.69 97 VAL B O 1
ATOM 1637 N N . ILE B 1 98 ? 5.754 -13.297 -4.266 1 97.12 98 ILE B N 1
ATOM 1638 C CA . ILE B 1 98 ? 4.723 -14.055 -3.564 1 97.12 98 ILE B CA 1
ATOM 1639 C C . ILE B 1 98 ? 3.365 -13.383 -3.764 1 97.12 98 ILE B C 1
ATOM 1641 O O . ILE B 1 98 ? 3.223 -12.18 -3.549 1 97.12 98 ILE B O 1
ATOM 1645 N N . MET B 1 99 ? 2.426 -14.148 -4.25 1 97.25 99 MET B N 1
ATOM 1646 C CA . MET B 1 99 ? 1.066 -13.641 -4.426 1 97.25 99 MET B CA 1
ATOM 1647 C C . MET B 1 99 ? 0.038 -14.695 -4.023 1 97.25 99 MET B C 1
ATOM 1649 O O . MET B 1 99 ? -0.031 -15.766 -4.633 1 97.25 99 MET B O 1
ATOM 1653 N N . PHE B 1 100 ? -0.725 -14.344 -3.051 1 96.56 100 PHE B N 1
ATOM 1654 C CA . PHE B 1 100 ? -1.77 -15.234 -2.561 1 96.56 100 PHE B CA 1
ATOM 1655 C C . PHE B 1 100 ? -3.064 -15.031 -3.34 1 96.56 100 PHE B C 1
ATOM 1657 O O . PHE B 1 100 ? -3.48 -13.898 -3.574 1 96.56 100 PHE B O 1
ATOM 1664 N N . GLY B 1 101 ? -3.688 -16.125 -3.646 1 94.38 101 GLY B N 1
ATOM 1665 C CA . GLY B 1 101 ? -4.91 -16.062 -4.434 1 94.38 101 GLY B CA 1
ATOM 1666 C C . GLY B 1 101 ? -6.125 -15.664 -3.623 1 94.38 101 GLY B C 1
ATOM 1667 O O . GLY B 1 101 ? -7.176 -15.352 -4.184 1 94.38 101 GLY B O 1
ATOM 1668 N N . HIS B 1 102 ? -5.98 -15.68 -2.354 1 93.25 102 HIS B N 1
ATOM 1669 C CA . HIS B 1 102 ? -7.062 -15.336 -1.44 1 93.25 102 HIS B CA 1
ATOM 1670 C C . HIS B 1 102 ? -6.523 -14.898 -0.082 1 93.25 102 HIS B C 1
ATOM 1672 O O . HIS B 1 102 ? -5.453 -15.352 0.338 1 93.25 102 HIS B O 1
ATOM 1678 N N . VAL B 1 103 ? -7.309 -14.141 0.585 1 94.69 103 VAL B N 1
ATOM 1679 C CA . VAL B 1 103 ? -6.871 -13.594 1.865 1 94.69 103 VAL B CA 1
ATOM 1680 C C . VAL B 1 103 ? -6.688 -14.719 2.875 1 94.69 103 VAL B C 1
ATOM 1682 O O . VAL B 1 103 ? -5.828 -14.648 3.754 1 94.69 103 VAL B O 1
ATOM 1685 N N . ASP B 1 104 ? -7.465 -15.758 2.785 1 93.25 104 ASP B N 1
ATOM 1686 C CA . ASP B 1 104 ? -7.402 -16.875 3.721 1 93.25 104 ASP B CA 1
ATOM 1687 C C . ASP B 1 104 ? -6.109 -17.672 3.537 1 93.25 104 ASP B C 1
ATOM 1689 O O . ASP B 1 104 ? -5.75 -18.484 4.391 1 93.25 104 ASP B O 1
ATOM 1693 N N . HIS B 1 105 ? -5.395 -17.406 2.447 1 92.69 105 HIS B N 1
ATOM 1694 C CA . HIS B 1 105 ? -4.188 -18.172 2.145 1 92.69 105 HIS B CA 1
ATOM 1695 C C . HIS B 1 105 ? -2.941 -17.453 2.662 1 92.69 105 HIS B C 1
ATOM 1697 O O . HIS B 1 105 ? -1.836 -18 2.588 1 92.69 105 HIS B O 1
ATOM 1703 N N . ILE B 1 106 ? -3.137 -16.266 3.176 1 92.38 106 ILE B N 1
ATOM 1704 C CA . ILE B 1 106 ? -1.987 -15.547 3.717 1 92.38 106 ILE B CA 1
ATOM 1705 C C . ILE B 1 106 ? -1.555 -16.188 5.035 1 92.38 106 ILE B C 1
ATOM 1707 O O . ILE B 1 106 ? -2.312 -16.188 6.008 1 92.38 106 ILE B O 1
ATOM 1711 N N . ASN B 1 107 ? -0.405 -16.781 5.125 1 80.12 107 ASN B N 1
ATOM 1712 C CA . ASN B 1 107 ? 0.056 -17.484 6.316 1 80.12 107 ASN B CA 1
ATOM 1713 C C . ASN B 1 107 ? 1.286 -16.828 6.922 1 80.12 107 ASN B C 1
ATOM 1715 O O . ASN B 1 107 ? 2.092 -16.219 6.207 1 80.12 107 ASN B O 1
#

Radius of gyration: 16.64 Å; Cα contacts (8 Å, |Δi|>4): 426; chains: 2; bounding box: 39×48×34 Å

Sequence (214 aa):
MNKQKAAVLCIVEVDEGLLPSHWFKLMKIAEHESTTTQWIPYSLEAECNSVAYGFMRNDLFDEHFLNDLKNTITPVLMDWNLETANGSYTTKSGHVVIMFGHVDHINMNKQKAAVLCIVEVDEGLLPSHWFKLMKIAEHESTTTQWIPYSLEAECNSVAYGFMRNDLFDEHFLNDLKNTITPVLMDWNLETANGSYTTKSGHVVIMFGHVDHIN

Secondary structure (DSSP, 8-state):
----EEEEEEEEETT--B-HHHHHHHHHHHHHH-SS--EEEEEEEETTTEEEEEEEEGGG-SHHHHHHHHHHHHHHHH-GGG--TT-EEE-TTS-EEEEESSGGG--/---SEEEEEEEEETT--B-HHHHHHHHHHHHHH-SS--EEEEEEEETTTEEEEEEEEGGG-SHHHHHHHHHHHHHHHH-GGG--TT-EEE-TTS-EEEEESSGGG--

pLDDT: mean 93.2, std 8.52, range [37.44, 98.38]

Nearest PDB structures (foldseek):
  8b0j-assembly1_L  TM=3.622E-01  e=2.802E+00  Escherichia coli K-12
  6g63-assembly1_A  TM=3.868E-01  e=3.416E+00  Escherichia coli K-12
  2bx2-assembly1_L  TM=2.966E-01  e=2.015E+00  Escherichia coli
  4za1-assembly1_C  TM=2.956E-01  e=4.164E+00  Streptomyces actuosus
  8b0j-assembly1_L  TM=3.621E-01  e=3.924E+00  Escherichia coli K-12